Protein AF-A0AAN8DV19-F1 (afdb_monomer)

Solvent-accessible surface area (backbone atoms only — not comparable to full-atom values): 15119 Å² total; per-residue (Å²): 144,85,88,80,88,85,77,91,80,88,80,86,77,81,68,86,73,83,67,60,70,73,62,68,76,72,71,85,87,75,84,80,90,74,91,76,93,79,87,86,71,55,45,46,76,71,76,99,67,95,69,96,80,72,84,28,80,43,63,65,58,61,87,53,52,75,45,78,47,71,69,83,56,92,91,51,69,73,31,30,35,36,39,32,36,100,88,50,65,42,79,48,71,35,98,39,60,68,56,27,51,50,50,49,53,52,52,52,49,53,32,49,53,54,50,50,53,59,56,54,78,57,71,86,47,68,76,56,48,55,50,51,50,36,58,47,45,54,50,37,77,70,46,93,66,92,52,71,62,53,58,47,50,55,50,51,54,52,30,52,45,51,71,77,46,79,86,61,53,70,67,53,52,52,52,50,52,64,51,48,41,79,52,48,68,84,45,86,70,48,71,69,41,46,50,52,51,54,49,48,43,70,78,38,66,82,38,64,57,42,62,70,52,46,44,57,39,52,51,50,55,51,49,55,57,51,53,56,57,56,67,68,62,78,79,74,90,85,84,131

Organism: Champsocephalus gunnari (NCBI:txid52237)

Structure (mmCIF, N/CA/C/O backbone):
data_AF-A0AAN8DV19-F1
#
_entry.id   AF-A0AAN8DV19-F1
#
loop_
_atom_site.group_PDB
_atom_site.id
_atom_site.type_symbol
_atom_site.label_atom_id
_atom_site.label_alt_id
_atom_site.label_comp_id
_atom_site.label_asym_id
_atom_site.label_entity_id
_atom_site.label_seq_id
_atom_site.pdbx_PDB_ins_code
_atom_site.Cartn_x
_atom_site.Cartn_y
_atom_site.Cartn_z
_atom_site.occupancy
_atom_site.B_iso_or_equiv
_atom_site.auth_seq_id
_atom_site.auth_comp_id
_atom_site.auth_asym_id
_atom_site.auth_atom_id
_atom_site.pdbx_PDB_model_num
ATOM 1 N N . MET A 1 1 ? 49.030 59.294 -54.784 1.00 38.66 1 MET A N 1
ATOM 2 C CA . MET A 1 1 ? 49.850 59.233 -53.548 1.00 38.66 1 MET A CA 1
ATOM 3 C C . MET A 1 1 ? 49.067 59.798 -52.366 1.00 38.66 1 MET A C 1
ATOM 5 O O . MET A 1 1 ? 48.737 60.975 -52.422 1.00 38.66 1 MET A O 1
ATOM 9 N N . LYS A 1 2 ? 48.793 58.991 -51.328 1.00 34.06 2 LYS A N 1
ATOM 10 C CA . LYS A 1 2 ? 48.750 59.342 -49.882 1.00 34.06 2 LYS A CA 1
ATOM 11 C C . LYS A 1 2 ? 48.053 58.212 -49.114 1.00 34.06 2 LYS A C 1
ATOM 13 O O . LYS A 1 2 ? 46.849 58.020 -49.232 1.00 34.06 2 LYS A O 1
ATOM 18 N N . SER A 1 3 ? 48.832 57.454 -48.352 1.00 29.94 3 SER A N 1
ATOM 19 C CA . SER A 1 3 ? 48.350 56.399 -47.462 1.00 29.94 3 SER A CA 1
ATOM 20 C C . SER A 1 3 ? 47.788 56.984 -46.163 1.00 29.94 3 SER A C 1
ATOM 22 O O . SER A 1 3 ? 48.294 57.986 -45.656 1.00 29.94 3 SER A O 1
ATOM 24 N N . LYS A 1 4 ? 46.800 56.309 -45.563 1.00 37.38 4 LYS A N 1
ATOM 25 C CA . LYS A 1 4 ? 46.570 56.367 -44.112 1.00 37.38 4 LYS A CA 1
ATOM 26 C C . LYS A 1 4 ? 46.310 54.965 -43.564 1.00 37.38 4 LYS A C 1
ATOM 28 O O . LYS A 1 4 ? 45.238 54.398 -43.737 1.00 37.38 4 LYS A O 1
ATOM 33 N N . GLN A 1 5 ? 47.328 54.425 -42.896 1.00 36.56 5 GLN A N 1
ATOM 34 C CA . GLN A 1 5 ? 47.229 53.237 -42.049 1.00 36.56 5 GLN A CA 1
ATOM 35 C C . GLN A 1 5 ? 46.249 53.489 -40.903 1.00 36.56 5 GLN A C 1
ATOM 37 O O . GLN A 1 5 ? 46.344 54.514 -40.229 1.00 36.56 5 GLN A O 1
ATOM 42 N N . ASN A 1 6 ? 45.371 52.524 -40.630 1.00 33.31 6 ASN A N 1
ATOM 43 C CA . ASN A 1 6 ? 44.527 52.543 -39.440 1.00 33.31 6 ASN A CA 1
ATOM 44 C C . ASN A 1 6 ? 45.074 51.534 -38.416 1.00 33.31 6 ASN A C 1
ATOM 46 O O . ASN A 1 6 ? 45.273 50.361 -38.737 1.00 33.31 6 ASN A O 1
ATOM 50 N N . ARG A 1 7 ? 45.400 52.001 -37.204 1.00 36.88 7 ARG A N 1
ATOM 51 C CA . ARG A 1 7 ? 46.182 51.254 -36.199 1.00 36.88 7 ARG A CA 1
ATOM 52 C C . ARG A 1 7 ? 45.312 50.908 -34.985 1.00 36.88 7 ARG A C 1
ATOM 54 O O . ARG A 1 7 ? 44.445 51.677 -34.589 1.00 36.88 7 ARG A O 1
ATOM 61 N N . MET A 1 8 ? 45.555 49.733 -34.404 1.00 31.20 8 MET A N 1
ATOM 62 C CA . MET A 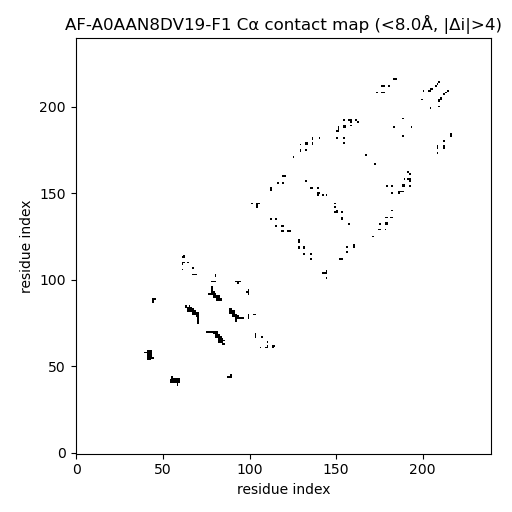1 8 ? 44.747 49.108 -33.346 1.00 31.20 8 MET A CA 1
ATOM 63 C C . MET A 1 8 ? 44.363 50.013 -32.159 1.00 31.20 8 MET A C 1
ATOM 65 O O . MET A 1 8 ? 45.220 50.676 -31.576 1.00 31.20 8 MET A O 1
ATOM 69 N N . ARG A 1 9 ? 43.137 49.828 -31.645 1.00 34.19 9 ARG A N 1
ATOM 70 C CA . ARG A 1 9 ? 42.808 49.974 -30.211 1.00 34.19 9 ARG A CA 1
ATOM 71 C C . ARG A 1 9 ? 41.828 48.878 -29.758 1.00 34.19 9 ARG A C 1
ATOM 73 O O . ARG A 1 9 ? 40.621 48.999 -29.929 1.00 34.19 9 ARG A O 1
ATOM 80 N N . LYS A 1 10 ? 42.344 47.801 -29.145 1.00 35.34 10 LYS A N 1
ATOM 81 C CA . LYS A 1 10 ? 41.523 46.772 -28.472 1.00 35.34 10 LYS A CA 1
ATOM 82 C C . LYS A 1 10 ? 41.060 47.284 -27.101 1.00 35.34 10 LYS A C 1
ATOM 84 O O . LYS A 1 10 ? 41.826 47.264 -26.140 1.00 35.34 10 LYS A O 1
ATOM 89 N N . GLY A 1 11 ? 39.804 47.713 -26.994 1.00 31.48 11 GLY A N 1
ATOM 90 C CA . GLY A 1 11 ? 39.190 48.102 -25.721 1.00 31.48 11 GLY A CA 1
ATOM 91 C C . GLY A 1 11 ? 38.715 46.897 -24.901 1.00 31.48 11 GLY A C 1
ATOM 92 O O . GLY A 1 11 ? 37.627 46.379 -25.136 1.00 31.48 11 GLY A O 1
ATOM 93 N N . ARG A 1 12 ? 39.485 46.467 -23.892 1.00 39.91 12 ARG A N 1
ATOM 94 C CA . ARG A 1 12 ? 39.006 45.503 -22.879 1.00 39.91 12 ARG A CA 1
ATOM 95 C C . ARG A 1 12 ? 37.978 46.178 -21.956 1.00 39.91 12 ARG A C 1
ATOM 97 O O . ARG A 1 12 ? 38.362 46.882 -21.027 1.00 39.91 12 ARG A O 1
ATOM 104 N N . ARG A 1 13 ? 36.684 45.889 -22.132 1.00 35.06 13 ARG A N 1
ATOM 105 C CA . ARG A 1 13 ? 35.654 46.094 -21.093 1.00 35.06 13 ARG A CA 1
ATOM 106 C C . ARG A 1 13 ? 35.120 44.743 -20.613 1.00 35.06 13 ARG A C 1
ATOM 108 O O . ARG A 1 13 ? 34.115 44.244 -21.099 1.00 35.06 13 ARG A O 1
ATOM 115 N N . ARG A 1 14 ? 35.820 44.151 -19.638 1.00 34.78 14 ARG A N 1
ATOM 116 C CA . ARG A 1 14 ? 35.321 43.009 -18.852 1.00 34.78 14 ARG A CA 1
ATOM 117 C C . ARG A 1 14 ? 34.170 43.528 -17.980 1.00 34.78 14 ARG A C 1
ATOM 119 O O . ARG A 1 14 ? 34.409 44.335 -17.082 1.00 34.78 14 ARG A O 1
ATOM 126 N N . THR A 1 15 ? 32.937 43.124 -18.267 1.00 35.47 15 THR A N 1
ATOM 127 C CA . THR A 1 15 ? 31.754 43.557 -17.511 1.00 35.47 15 THR A CA 1
ATOM 128 C C . THR A 1 15 ? 31.782 43.012 -16.080 1.00 35.47 15 THR A C 1
ATOM 130 O O . THR A 1 15 ? 32.243 41.904 -15.804 1.00 35.47 15 THR A O 1
ATOM 133 N N . LYS A 1 16 ? 31.304 43.828 -15.134 1.00 38.56 16 LYS A N 1
ATOM 134 C CA . LYS A 1 16 ? 31.509 43.655 -13.682 1.00 38.56 16 LYS A CA 1
ATOM 135 C C . LYS A 1 16 ? 30.671 42.525 -13.045 1.00 38.56 16 LYS A C 1
ATOM 137 O O . LYS A 1 16 ? 30.712 42.355 -11.833 1.00 38.56 16 LYS A O 1
ATOM 142 N N . TRP A 1 17 ? 29.940 41.755 -13.854 1.00 35.03 17 TRP A N 1
ATOM 143 C CA . TRP A 1 17 ? 29.052 40.664 -13.427 1.00 35.03 17 TRP A CA 1
ATOM 144 C C . TRP A 1 17 ? 29.778 39.334 -13.157 1.00 35.03 17 TRP A C 1
ATOM 146 O O . TRP A 1 17 ? 29.328 38.541 -12.339 1.00 35.03 17 TRP A O 1
ATOM 156 N N . SER A 1 18 ? 30.955 39.111 -13.751 1.00 38.84 18 SER A N 1
ATOM 157 C CA . SER A 1 18 ? 31.681 37.829 -13.662 1.00 38.84 18 SER A CA 1
ATOM 158 C C . SER A 1 18 ? 32.471 37.602 -12.355 1.00 38.84 18 SER A C 1
ATOM 160 O O . SER A 1 18 ? 33.267 36.672 -12.294 1.00 38.84 18 SER A O 1
ATOM 162 N N . LYS A 1 19 ? 32.326 38.452 -11.325 1.00 37.47 19 LYS A N 1
ATOM 163 C CA . LYS A 1 19 ? 33.089 38.346 -10.058 1.00 37.47 19 LYS A CA 1
ATOM 164 C C . LYS A 1 19 ? 32.242 38.245 -8.782 1.00 37.47 19 LYS A C 1
ATOM 166 O O . LYS A 1 19 ? 32.814 38.230 -7.695 1.00 37.47 19 LYS A O 1
ATOM 171 N N . ARG A 1 20 ? 30.907 38.166 -8.887 1.00 35.00 20 ARG A N 1
ATOM 172 C CA . ARG A 1 20 ? 30.033 37.951 -7.715 1.00 35.00 20 ARG A CA 1
ATOM 173 C C . ARG A 1 20 ? 29.771 36.462 -7.453 1.00 35.00 20 ARG A C 1
ATOM 175 O O . ARG A 1 20 ? 29.915 36.028 -6.317 1.00 35.00 20 ARG A O 1
ATOM 182 N N . ASN A 1 21 ? 29.536 35.667 -8.499 1.00 34.28 21 ASN A N 1
ATOM 183 C CA . ASN A 1 21 ? 29.235 34.232 -8.358 1.00 34.28 21 ASN A CA 1
ATOM 184 C C . ASN A 1 21 ? 30.437 33.371 -7.919 1.00 34.28 21 ASN A C 1
ATOM 186 O O . ASN A 1 21 ? 30.248 32.301 -7.359 1.00 34.28 21 ASN A O 1
ATOM 190 N N . GLU A 1 22 ? 31.674 33.839 -8.109 1.00 34.47 22 GLU A N 1
ATOM 191 C CA . GLU A 1 22 ? 32.886 33.072 -7.765 1.00 34.47 22 GLU A CA 1
ATOM 192 C C . GLU A 1 22 ? 33.296 33.198 -6.280 1.00 34.47 22 GLU A C 1
ATOM 194 O O . GLU A 1 22 ? 34.160 32.464 -5.807 1.00 34.47 22 GLU A O 1
ATOM 199 N N . ARG A 1 23 ? 32.661 34.104 -5.516 1.00 33.09 23 ARG A N 1
ATOM 200 C CA . ARG A 1 23 ? 32.852 34.214 -4.054 1.00 33.09 23 ARG A CA 1
ATOM 201 C C . ARG A 1 23 ? 31.786 33.490 -3.234 1.00 33.09 23 ARG A C 1
ATOM 203 O O . ARG A 1 23 ? 32.089 33.083 -2.123 1.00 33.09 23 ARG A O 1
ATOM 210 N N . GLN 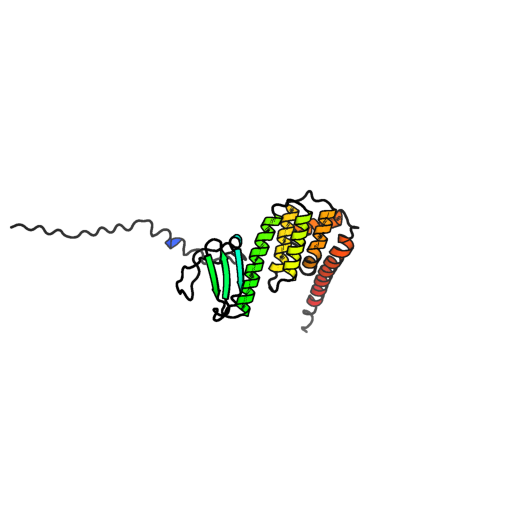A 1 24 ? 30.601 33.239 -3.794 1.00 32.84 24 GLN A N 1
ATOM 211 C CA . GLN A 1 24 ? 29.566 32.435 -3.129 1.00 32.84 24 GLN A CA 1
ATOM 212 C C . GLN A 1 24 ? 29.935 30.935 -3.054 1.00 32.84 24 GLN A C 1
ATOM 214 O O . GLN A 1 24 ? 29.417 30.211 -2.217 1.00 32.84 24 GLN A O 1
ATOM 219 N N . SER A 1 25 ? 30.859 30.463 -3.901 1.00 34.62 25 SER A N 1
ATOM 220 C CA . SER A 1 25 ? 31.212 29.040 -4.046 1.00 34.62 25 SER A CA 1
ATOM 221 C C . SER A 1 25 ? 32.309 28.532 -3.085 1.00 34.62 25 SER A C 1
ATOM 223 O O . SER A 1 25 ? 32.845 27.445 -3.311 1.00 34.62 25 SER A O 1
ATOM 225 N N . LYS A 1 26 ? 32.714 29.302 -2.060 1.00 34.91 26 LYS A N 1
ATOM 226 C CA . LYS A 1 26 ? 33.839 28.930 -1.169 1.00 34.91 26 LYS A CA 1
ATOM 227 C C . LYS A 1 26 ? 33.593 29.030 0.344 1.00 34.91 26 LYS A C 1
ATOM 229 O O . LYS A 1 26 ? 34.524 28.746 1.092 1.00 34.91 26 LYS A O 1
ATOM 234 N N . GLU A 1 27 ? 32.380 29.342 0.802 1.00 33.59 27 GLU A N 1
ATOM 235 C CA . GLU A 1 27 ? 32.063 29.382 2.247 1.00 33.59 27 GLU A CA 1
ATOM 236 C C . GLU A 1 27 ? 31.187 28.218 2.756 1.00 33.59 27 GLU A C 1
ATOM 238 O O . GLU A 1 27 ? 31.151 27.985 3.959 1.00 33.59 27 GLU A O 1
ATOM 243 N N . ASP A 1 28 ? 30.601 27.389 1.882 1.00 30.69 28 ASP A N 1
ATOM 244 C CA . ASP A 1 28 ? 29.719 26.267 2.279 1.00 30.69 28 ASP A CA 1
ATOM 245 C C . ASP A 1 28 ? 30.429 24.905 2.488 1.00 30.69 28 ASP A C 1
ATOM 247 O O . ASP A 1 28 ? 29.807 23.846 2.511 1.00 30.69 28 ASP A O 1
ATOM 251 N N . VAL A 1 29 ? 31.754 24.898 2.690 1.00 36.56 29 VAL A N 1
ATOM 252 C CA . VAL A 1 29 ? 32.543 23.662 2.937 1.00 36.56 29 VAL A CA 1
ATOM 253 C C . VAL A 1 29 ? 32.735 23.384 4.441 1.00 36.56 29 VAL A C 1
ATOM 255 O O . VAL A 1 29 ? 33.548 22.547 4.836 1.00 36.56 29 VAL A O 1
ATOM 258 N N . ARG A 1 30 ? 32.004 24.070 5.335 1.00 36.56 30 ARG A N 1
ATOM 259 C CA . ARG A 1 30 ? 32.141 23.843 6.785 1.00 36.56 30 ARG A CA 1
ATOM 260 C C . ARG A 1 30 ? 30.842 23.977 7.585 1.00 36.56 30 ARG A C 1
ATOM 262 O O . ARG A 1 30 ? 30.695 24.872 8.407 1.00 36.56 30 ARG A O 1
ATOM 269 N N . GLY A 1 31 ? 29.987 22.961 7.456 1.00 35.59 31 GLY A N 1
ATOM 270 C CA . GLY A 1 31 ? 29.145 22.517 8.570 1.00 35.59 31 GLY A CA 1
ATOM 271 C C . GLY A 1 31 ? 27.660 22.340 8.272 1.00 35.59 31 GLY A C 1
ATOM 272 O O . GLY A 1 31 ? 26.890 23.284 8.402 1.00 35.59 31 GLY A O 1
ATOM 273 N N . LYS A 1 32 ? 27.255 21.085 8.036 1.00 32.28 32 LYS A N 1
ATOM 274 C CA . LYS A 1 32 ? 26.019 20.477 8.570 1.00 32.28 32 LYS A CA 1
ATOM 275 C C . LYS A 1 32 ? 26.011 18.970 8.297 1.00 32.28 32 LYS A C 1
ATOM 277 O O . LYS A 1 32 ? 25.910 18.540 7.155 1.00 32.28 32 LYS A O 1
ATOM 282 N N . LYS A 1 33 ? 26.090 18.161 9.359 1.00 37.44 33 LYS A N 1
ATOM 283 C CA . LYS A 1 33 ? 25.554 16.791 9.332 1.00 37.44 33 LYS A CA 1
ATOM 284 C C . LYS A 1 33 ? 24.038 16.915 9.488 1.00 37.44 33 LYS A C 1
ATOM 286 O O . LYS A 1 33 ? 23.593 17.542 10.445 1.00 37.44 33 LYS A O 1
ATOM 291 N N . GLY A 1 34 ? 23.266 16.327 8.582 1.00 28.17 34 GLY A N 1
ATOM 292 C CA . GLY A 1 34 ? 21.806 16.322 8.651 1.00 28.17 34 GLY A CA 1
ATOM 293 C C . GLY A 1 34 ? 21.231 15.272 7.710 1.00 28.17 34 GLY A C 1
ATOM 294 O O . GLY A 1 34 ? 21.610 15.220 6.544 1.00 28.17 34 GLY A O 1
ATOM 295 N N . TYR A 1 35 ? 20.351 14.420 8.233 1.00 35.41 35 TYR A N 1
ATOM 296 C CA . TYR A 1 35 ? 19.596 13.454 7.437 1.00 35.41 35 TYR A CA 1
ATOM 297 C C . TYR A 1 35 ? 18.589 14.190 6.541 1.00 35.41 35 TYR A C 1
ATOM 299 O O . TYR A 1 35 ? 17.935 15.129 6.989 1.00 35.41 35 TYR A O 1
ATOM 307 N N . GLY A 1 36 ? 18.444 13.747 5.291 1.00 27.36 36 GLY A N 1
ATOM 308 C CA . GLY A 1 36 ? 17.499 14.331 4.339 1.00 27.36 36 GLY A CA 1
ATOM 309 C C . GLY A 1 36 ? 17.610 13.680 2.965 1.00 27.36 36 GLY A C 1
ATOM 310 O O . GLY A 1 36 ? 18.419 14.099 2.142 1.00 27.36 36 GLY A O 1
ATOM 311 N N . GLY A 1 37 ? 16.818 12.633 2.723 1.00 35.25 37 GLY A N 1
ATOM 312 C CA . GLY A 1 37 ? 16.768 11.962 1.425 1.00 35.25 37 GLY A CA 1
ATOM 313 C C . GLY A 1 37 ? 16.101 12.846 0.370 1.00 35.25 37 GLY A C 1
ATOM 314 O O . GLY A 1 37 ? 14.883 13.018 0.392 1.00 35.25 37 GLY A O 1
ATOM 315 N N . SER A 1 38 ? 16.891 13.383 -0.560 1.00 29.56 38 SER A N 1
ATOM 316 C CA . SER A 1 38 ? 16.380 14.157 -1.694 1.00 29.56 38 SER A CA 1
ATOM 317 C C . SER A 1 38 ? 16.037 13.271 -2.886 1.00 29.56 38 SER A C 1
ATOM 319 O O . SER A 1 38 ? 16.765 12.354 -3.260 1.00 29.56 38 SER A O 1
ATOM 321 N N . GLN A 1 39 ? 14.897 13.585 -3.489 1.00 37.47 39 GLN A N 1
ATOM 322 C CA . GLN A 1 39 ? 14.308 12.905 -4.635 1.00 37.47 39 GLN A CA 1
ATOM 323 C C . GLN A 1 39 ? 14.957 13.415 -5.931 1.00 37.47 39 GLN A C 1
ATOM 325 O O . GLN A 1 39 ? 15.000 14.626 -6.114 1.00 37.47 39 GLN A O 1
ATOM 330 N N . SER A 1 40 ? 15.390 12.529 -6.836 1.00 28.03 40 SER A N 1
ATOM 331 C CA . SER A 1 40 ? 15.250 12.663 -8.305 1.00 28.03 40 SER A CA 1
ATOM 332 C C . SER A 1 40 ? 15.979 11.523 -9.033 1.00 28.03 40 SER A C 1
ATOM 334 O O . SER A 1 40 ? 17.081 11.151 -8.642 1.00 28.03 40 SER A O 1
ATOM 336 N N . LEU A 1 41 ? 15.395 11.009 -10.121 1.00 30.05 41 LEU A N 1
ATOM 337 C CA . LEU A 1 41 ? 16.079 10.210 -11.146 1.00 30.05 41 LEU A CA 1
ATOM 338 C C . LEU A 1 41 ? 15.601 10.710 -12.526 1.00 30.05 41 LEU A C 1
ATOM 340 O O . LEU A 1 41 ? 14.397 10.838 -12.758 1.00 30.05 41 LEU A O 1
ATOM 344 N N . HIS A 1 42 ? 16.546 11.064 -13.401 1.00 28.34 42 HIS A N 1
ATOM 345 C CA . HIS A 1 42 ? 16.326 11.748 -14.689 1.00 28.34 42 HIS A CA 1
ATOM 346 C C . HIS A 1 42 ? 16.336 10.759 -15.882 1.00 28.34 42 HIS A C 1
ATOM 348 O O . HIS A 1 42 ? 17.064 9.769 -15.808 1.00 28.34 42 HIS A O 1
ATOM 354 N N . ALA A 1 43 ? 15.495 11.008 -16.916 1.00 38.81 43 ALA A N 1
ATOM 355 C CA . ALA A 1 43 ? 14.517 10.072 -17.544 1.00 38.81 43 ALA A CA 1
ATOM 356 C C . ALA A 1 43 ? 14.197 10.166 -19.088 1.00 38.81 43 ALA A C 1
ATOM 358 O O . ALA A 1 43 ? 13.446 9.325 -19.563 1.00 38.81 43 ALA A O 1
ATOM 359 N N . LEU A 1 44 ? 14.633 11.148 -19.905 1.00 35.44 44 LEU A N 1
ATOM 360 C CA . LEU A 1 44 ? 14.083 11.358 -21.282 1.00 35.44 44 LEU A CA 1
ATOM 361 C C . LEU A 1 44 ? 14.453 10.325 -22.390 1.00 35.44 44 LEU A C 1
ATOM 363 O O . LEU A 1 44 ? 15.601 9.922 -22.542 1.00 35.44 44 LEU A O 1
ATOM 367 N N . VAL A 1 45 ? 13.448 9.974 -23.202 1.00 31.23 45 VAL A N 1
ATOM 368 C CA . VAL A 1 45 ? 13.399 9.000 -24.320 1.00 31.23 45 VAL A CA 1
ATOM 369 C C . VAL A 1 45 ? 14.251 9.391 -25.545 1.00 31.23 45 VAL A C 1
ATOM 371 O O . VAL A 1 45 ? 14.493 10.573 -25.771 1.00 31.23 45 VAL A O 1
ATOM 374 N N . GLN A 1 46 ? 14.638 8.415 -26.379 1.00 34.56 46 GLN A N 1
ATOM 375 C CA . GLN A 1 46 ? 15.409 8.625 -27.612 1.00 34.56 46 GLN A CA 1
ATOM 376 C C . GLN A 1 46 ? 14.693 8.057 -28.854 1.00 34.56 46 GLN A C 1
ATOM 378 O O . GLN A 1 46 ? 14.278 6.897 -28.848 1.00 34.56 46 GLN A O 1
ATOM 383 N N . ASP A 1 47 ? 14.622 8.844 -29.934 1.00 30.75 47 ASP A N 1
ATOM 384 C CA . ASP A 1 47 ? 14.542 8.300 -31.299 1.00 30.75 47 ASP A CA 1
ATOM 385 C C . ASP A 1 47 ? 15.782 7.433 -31.578 1.00 30.75 47 ASP A C 1
ATOM 387 O O . ASP A 1 47 ? 16.833 7.643 -30.972 1.00 30.75 47 ASP A O 1
ATOM 391 N N . VAL A 1 48 ? 15.664 6.462 -32.490 1.00 42.22 48 VAL A N 1
ATOM 392 C CA . VAL A 1 48 ? 16.628 5.361 -32.713 1.00 42.22 48 VAL A CA 1
ATOM 393 C C . VAL A 1 48 ? 18.083 5.837 -32.889 1.00 42.22 48 VAL A C 1
ATOM 395 O O . VAL A 1 48 ? 18.560 6.066 -34.000 1.00 42.22 48 VAL A O 1
ATOM 398 N N . VAL A 1 49 ? 18.819 5.924 -31.777 1.00 29.83 49 VAL A N 1
ATOM 399 C CA . VAL A 1 49 ? 20.243 6.271 -31.710 1.00 29.83 49 VAL A CA 1
ATOM 400 C C . VAL A 1 49 ? 20.898 5.458 -30.598 1.00 29.83 49 VAL A C 1
ATOM 402 O O . VAL A 1 49 ? 20.448 5.449 -29.457 1.00 29.83 49 VAL A O 1
ATOM 405 N N . SER A 1 50 ? 22.009 4.793 -30.910 1.00 39.25 50 SER A N 1
ATOM 406 C CA . SER A 1 50 ? 22.815 4.092 -29.911 1.00 39.25 50 SER A CA 1
ATOM 407 C C . SER A 1 50 ? 23.608 5.079 -29.040 1.00 39.25 50 SER A C 1
ATOM 409 O O . SER A 1 50 ? 24.702 5.495 -29.414 1.00 39.25 50 SER A O 1
ATOM 411 N N . MET A 1 51 ? 23.104 5.402 -27.847 1.00 37.09 51 MET A N 1
ATOM 412 C CA . MET A 1 51 ? 23.906 5.939 -26.736 1.00 37.09 51 MET A CA 1
ATOM 413 C C . MET A 1 51 ? 24.011 4.866 -25.634 1.00 37.09 51 MET A C 1
ATOM 415 O O . MET A 1 51 ? 23.095 4.742 -24.826 1.00 37.09 51 MET A O 1
ATOM 419 N N . PRO A 1 52 ? 25.097 4.063 -25.577 1.00 50.62 52 PRO A N 1
ATOM 420 C CA . PRO A 1 52 ? 25.156 2.874 -24.711 1.00 50.62 52 PRO A CA 1
ATOM 421 C C . PRO A 1 52 ? 25.162 3.151 -23.200 1.00 50.62 52 PRO A C 1
ATOM 423 O O . PRO A 1 52 ? 24.913 2.245 -22.411 1.00 50.62 52 PRO A O 1
ATOM 426 N N . THR A 1 53 ? 25.485 4.378 -22.788 1.00 55.34 53 THR A N 1
ATOM 427 C CA . THR A 1 53 ? 25.567 4.798 -21.382 1.00 55.34 53 THR A CA 1
ATOM 428 C C . THR A 1 53 ? 25.261 6.292 -21.276 1.00 55.34 53 THR A C 1
ATOM 430 O O . THR A 1 53 ? 26.127 7.118 -21.568 1.00 55.34 53 THR A O 1
ATOM 433 N N . GLY A 1 54 ? 24.050 6.657 -20.856 1.00 54.97 54 GLY A N 1
ATOM 434 C CA . GLY A 1 54 ? 23.649 8.056 -20.697 1.00 54.97 54 GLY A CA 1
ATOM 435 C C . GLY A 1 54 ? 22.662 8.248 -19.552 1.00 54.97 54 GLY A C 1
ATOM 436 O O . GLY A 1 54 ? 21.723 7.470 -19.398 1.00 54.97 54 GLY A O 1
ATOM 437 N N . TYR A 1 55 ? 22.864 9.301 -18.758 1.00 55.38 55 TYR A N 1
ATOM 438 C CA . TYR A 1 55 ? 21.792 9.844 -17.927 1.00 55.38 55 TYR A CA 1
ATOM 439 C C . TYR A 1 55 ? 20.780 10.499 -18.861 1.00 55.38 55 TYR A C 1
ATOM 441 O O . TYR A 1 55 ? 21.152 11.317 -19.699 1.00 55.38 55 TYR A O 1
ATOM 449 N N . MET A 1 56 ? 19.517 10.126 -18.733 1.00 62.19 56 MET A N 1
ATOM 450 C CA . MET A 1 56 ? 18.470 10.593 -19.631 1.00 62.19 56 MET A CA 1
ATOM 451 C C . MET A 1 56 ? 18.022 12.011 -19.202 1.00 62.19 56 MET A C 1
ATOM 453 O O . MET A 1 56 ? 17.997 12.306 -18.013 1.00 62.19 56 MET A O 1
ATOM 457 N N . GLU A 1 57 ? 17.686 12.927 -20.116 1.00 62.81 57 GLU A N 1
ATOM 458 C CA . GLU A 1 57 ? 17.789 14.376 -19.808 1.00 62.81 57 GLU A CA 1
ATOM 459 C C . GLU A 1 57 ? 16.720 14.953 -18.850 1.00 62.81 57 GLU A C 1
ATOM 461 O O . GLU A 1 57 ? 17.048 15.723 -17.945 1.00 62.81 57 GLU A O 1
ATOM 466 N N . THR A 1 58 ? 15.445 14.568 -18.972 1.00 67.12 58 THR A N 1
ATOM 467 C CA . THR A 1 58 ? 14.333 15.058 -18.119 1.00 67.12 58 THR A CA 1
ATOM 468 C C . THR A 1 58 ? 13.727 13.928 -17.300 1.00 67.12 58 THR A C 1
ATOM 470 O O . THR A 1 58 ? 13.568 12.836 -17.825 1.00 67.12 58 THR A O 1
ATOM 473 N N . SER A 1 59 ? 13.330 14.134 -16.044 1.00 73.06 59 SER A N 1
ATOM 474 C CA . SER A 1 59 ? 12.655 13.079 -15.270 1.00 73.06 59 SER A CA 1
ATOM 475 C C . SER A 1 59 ? 11.325 12.638 -15.903 1.00 73.06 59 SER A C 1
ATOM 477 O O . SER A 1 59 ? 10.571 13.447 -16.441 1.00 73.06 59 SER A O 1
ATOM 479 N N . LEU A 1 60 ? 11.034 11.334 -15.835 1.00 78.31 60 LEU A N 1
ATOM 480 C CA . LEU A 1 60 ? 9.747 10.773 -16.249 1.00 78.31 60 LEU A CA 1
ATOM 481 C C . LEU A 1 60 ? 8.810 10.685 -15.048 1.00 78.31 60 LEU A C 1
ATOM 483 O O . LEU A 1 60 ? 9.201 10.262 -13.957 1.00 78.31 60 LEU A O 1
ATOM 487 N N . SER A 1 61 ? 7.547 11.053 -15.247 1.00 84.38 61 SER A N 1
ATOM 488 C CA . SER A 1 61 ? 6.541 10.902 -14.204 1.00 84.38 61 SER A CA 1
ATOM 489 C C . SER A 1 61 ? 6.091 9.446 -14.111 1.00 84.38 61 SER A C 1
ATOM 491 O O . SER A 1 61 ? 5.662 8.856 -15.097 1.00 84.38 61 SER A O 1
ATOM 493 N N . TYR A 1 62 ? 6.053 8.886 -12.900 1.00 85.62 62 TYR A N 1
ATOM 494 C CA . TYR A 1 62 ? 5.399 7.591 -12.655 1.00 85.62 62 TYR A CA 1
ATOM 495 C C . TYR A 1 62 ? 3.922 7.578 -13.079 1.00 85.62 62 TYR A C 1
ATOM 497 O O . TYR A 1 62 ? 3.360 6.515 -13.324 1.00 85.62 62 TYR A O 1
ATOM 505 N N . SER A 1 63 ? 3.305 8.760 -13.176 1.00 85.38 63 SER A N 1
ATOM 506 C CA . SER A 1 63 ? 1.922 8.934 -13.619 1.00 85.38 63 SER A CA 1
ATOM 507 C C . SER A 1 63 ? 1.723 8.863 -15.134 1.00 85.38 63 SER A C 1
ATOM 509 O O . SER A 1 63 ? 0.598 8.632 -15.561 1.00 85.38 63 SER A O 1
ATOM 511 N N . SER A 1 64 ? 2.786 9.036 -15.932 1.00 88.19 64 SER A N 1
ATOM 512 C CA . SER A 1 64 ? 2.735 8.932 -17.396 1.00 88.19 64 SER A CA 1
ATOM 513 C C . SER A 1 64 ? 3.148 7.555 -17.923 1.00 88.19 64 SER A C 1
ATOM 515 O O . SER A 1 64 ? 3.053 7.331 -19.122 1.00 88.19 64 SER A O 1
ATOM 517 N N . ILE A 1 65 ? 3.606 6.638 -17.060 1.00 91.31 65 ILE A N 1
ATOM 518 C CA . ILE A 1 65 ? 3.899 5.249 -17.445 1.00 91.31 65 ILE A CA 1
ATOM 519 C C . ILE A 1 65 ? 2.566 4.536 -17.700 1.00 91.31 65 ILE A C 1
ATOM 521 O O . ILE A 1 65 ? 1.871 4.170 -16.748 1.00 91.31 65 ILE A O 1
ATOM 525 N N . GLU A 1 66 ? 2.226 4.280 -18.957 1.00 91.50 66 GLU A N 1
ATOM 526 C CA . GLU A 1 66 ? 1.013 3.554 -19.355 1.00 91.50 66 GLU A CA 1
ATOM 527 C C . GLU A 1 66 ? 1.151 2.063 -19.061 1.00 91.50 66 GLU A C 1
ATOM 529 O O . GLU A 1 66 ? 0.311 1.496 -18.358 1.00 91.50 66 GLU A O 1
ATOM 534 N N . ASP A 1 67 ? 2.280 1.466 -19.448 1.00 91.94 67 ASP A N 1
ATOM 535 C CA . ASP A 1 67 ? 2.578 0.051 -19.224 1.00 91.94 67 ASP A CA 1
ATOM 536 C C . ASP A 1 67 ? 4.052 -0.199 -18.864 1.00 91.94 67 ASP A C 1
ATOM 538 O O . ASP A 1 67 ? 4.920 0.650 -19.090 1.00 91.94 67 ASP A O 1
ATOM 542 N N . LEU A 1 68 ? 4.317 -1.351 -18.247 1.00 93.81 68 LEU A N 1
ATOM 543 C CA . LEU A 1 68 ? 5.640 -1.807 -17.841 1.00 93.81 68 LEU A CA 1
ATOM 544 C C . LEU A 1 68 ? 5.770 -3.312 -18.100 1.00 93.81 68 LEU A C 1
ATOM 546 O O . LEU A 1 68 ? 5.086 -4.108 -17.455 1.00 93.81 68 LEU A O 1
ATOM 550 N N . GLN A 1 69 ? 6.695 -3.702 -18.976 1.00 93.62 69 GLN A N 1
ATOM 551 C CA . GLN A 1 69 ? 6.871 -5.090 -19.412 1.00 93.62 69 GLN A CA 1
ATOM 552 C C . GLN A 1 69 ? 8.319 -5.573 -19.266 1.00 93.62 69 GLN A C 1
ATOM 554 O O . GLN A 1 69 ? 9.269 -4.786 -19.271 1.00 93.62 69 GLN A O 1
ATOM 559 N N . LEU A 1 70 ? 8.492 -6.892 -19.158 1.00 92.56 70 LEU A N 1
ATOM 560 C CA . LEU A 1 70 ? 9.795 -7.547 -19.267 1.00 92.56 70 LEU A CA 1
ATOM 561 C C . LEU A 1 70 ? 10.024 -7.978 -20.718 1.00 92.56 70 LEU A C 1
ATOM 563 O O . LEU A 1 70 ? 9.204 -8.701 -21.286 1.00 92.56 70 LEU A O 1
ATOM 567 N N . LEU A 1 71 ? 11.151 -7.565 -21.305 1.00 88.06 71 LEU A N 1
ATOM 568 C CA . LEU A 1 71 ? 11.468 -7.893 -22.697 1.00 88.06 71 LEU A CA 1
ATOM 569 C C . LEU A 1 71 ? 11.621 -9.412 -22.872 1.00 88.06 71 LEU A C 1
ATOM 571 O O . LEU A 1 71 ? 12.392 -10.044 -22.144 1.00 88.06 71 LEU A O 1
ATOM 575 N N . SER A 1 72 ? 10.854 -9.991 -23.799 1.00 77.94 72 SER A N 1
ATOM 576 C CA . SER A 1 72 ? 10.644 -11.444 -23.895 1.00 77.94 72 SER A CA 1
ATOM 577 C C . SER A 1 72 ? 10.332 -11.922 -25.326 1.00 77.94 72 SER A C 1
ATOM 579 O O . SER A 1 72 ? 9.399 -12.685 -25.552 1.00 77.94 72 SER A O 1
ATOM 581 N N . TRP A 1 73 ? 11.136 -11.487 -26.303 1.00 78.50 73 TRP A N 1
ATOM 582 C CA . TRP A 1 73 ? 11.086 -11.966 -27.695 1.00 78.50 73 TRP A CA 1
ATOM 583 C C . TRP A 1 73 ? 12.450 -12.488 -28.181 1.00 78.50 73 TRP A C 1
ATOM 585 O O . TRP A 1 73 ? 13.484 -12.242 -27.554 1.00 78.50 73 TRP A O 1
ATOM 595 N N . ASP A 1 74 ? 12.471 -13.200 -29.309 1.00 73.25 74 ASP A N 1
ATOM 596 C CA . ASP A 1 74 ? 13.693 -13.807 -29.850 1.00 73.25 74 ASP A CA 1
ATOM 597 C C . ASP A 1 74 ? 14.743 -12.760 -30.245 1.00 73.25 74 ASP A C 1
ATOM 599 O O . ASP A 1 74 ? 14.470 -11.813 -30.981 1.00 73.25 74 ASP A O 1
ATOM 603 N N . ASN A 1 75 ? 15.975 -12.944 -29.765 1.00 78.25 75 ASN A N 1
ATOM 604 C CA . ASN A 1 75 ? 17.081 -11.980 -29.874 1.00 78.25 75 ASN A CA 1
ATOM 605 C C . ASN A 1 75 ? 16.852 -10.634 -29.149 1.00 78.25 75 ASN A C 1
ATOM 607 O O . ASN A 1 75 ? 17.585 -9.674 -29.395 1.00 78.25 75 ASN A O 1
ATOM 611 N N . ALA A 1 76 ? 15.888 -10.548 -28.223 1.00 78.94 76 ALA A N 1
ATOM 612 C CA . ALA A 1 76 ? 15.729 -9.378 -27.362 1.00 78.94 76 ALA A CA 1
ATOM 613 C C . ALA A 1 76 ? 17.017 -9.070 -26.562 1.00 78.94 76 ALA A C 1
ATOM 615 O O . ALA A 1 76 ? 17.652 -9.990 -26.027 1.00 78.94 76 ALA A O 1
ATOM 616 N N . PRO A 1 77 ? 17.389 -7.784 -26.401 1.00 80.25 77 PRO A N 1
ATOM 617 C CA . PRO A 1 77 ? 18.434 -7.371 -25.473 1.00 80.25 77 PRO A CA 1
ATOM 618 C C . PRO A 1 77 ? 18.221 -7.951 -24.067 1.00 80.25 77 PRO A C 1
ATOM 620 O O . PRO A 1 77 ? 17.162 -7.794 -23.451 1.00 80.25 77 PRO A O 1
ATOM 623 N N . LYS A 1 78 ? 19.247 -8.639 -23.551 1.00 87.88 78 LYS A N 1
ATOM 624 C CA . LYS A 1 78 ? 19.187 -9.288 -22.236 1.00 87.88 78 LYS A CA 1
ATOM 625 C C . LYS A 1 78 ? 18.994 -8.253 -21.133 1.00 87.88 78 LYS A C 1
ATOM 627 O O . LYS A 1 78 ? 19.597 -7.186 -21.164 1.00 87.88 78 LYS A O 1
ATOM 632 N N . TYR A 1 79 ? 18.214 -8.637 -20.127 1.00 91.00 79 TYR A N 1
ATOM 633 C CA . TYR A 1 79 ? 17.998 -7.871 -18.900 1.00 91.00 79 TYR A CA 1
ATOM 634 C C . TYR A 1 79 ? 17.360 -6.485 -19.112 1.00 91.00 79 TYR A C 1
ATOM 636 O O . TYR A 1 79 ? 17.623 -5.557 -18.348 1.00 91.00 79 TYR A O 1
ATOM 644 N N . CYS A 1 80 ? 16.470 -6.362 -20.101 1.00 91.44 80 CYS A N 1
ATOM 645 C CA . CYS A 1 80 ? 15.710 -5.138 -20.338 1.00 91.44 80 CYS A CA 1
ATOM 646 C C . CYS A 1 80 ? 14.329 -5.113 -19.663 1.00 91.44 80 CYS A C 1
ATOM 648 O O . CYS A 1 80 ? 13.614 -6.122 -19.610 1.00 91.44 80 CYS A O 1
ATOM 650 N N . VAL A 1 81 ? 13.953 -3.920 -19.200 1.00 92.19 81 VAL A N 1
ATOM 651 C CA . VAL A 1 81 ? 12.592 -3.519 -18.818 1.00 92.19 81 VAL A CA 1
ATOM 652 C C . VAL A 1 81 ? 12.092 -2.497 -19.837 1.00 92.19 81 VAL A C 1
ATOM 654 O O . VAL A 1 81 ? 12.817 -1.559 -20.172 1.00 92.19 81 VAL A O 1
ATOM 657 N N . GLN A 1 82 ? 10.863 -2.665 -20.314 1.00 92.19 82 GLN A N 1
ATOM 658 C CA . GLN A 1 82 ? 10.199 -1.755 -21.241 1.00 92.19 82 GLN A CA 1
ATOM 659 C C . GLN A 1 82 ? 9.178 -0.890 -20.499 1.00 92.19 82 GLN A C 1
ATOM 661 O O . GLN A 1 82 ? 8.337 -1.421 -19.776 1.00 92.19 82 GLN A O 1
ATOM 666 N N . LEU A 1 83 ? 9.241 0.428 -20.692 1.00 92.62 83 LEU A N 1
ATOM 667 C CA . LEU A 1 83 ? 8.278 1.400 -20.176 1.00 92.62 83 LEU A CA 1
ATOM 668 C C . LEU A 1 83 ? 7.562 2.056 -21.359 1.00 92.62 83 LEU A C 1
ATOM 670 O O . LEU A 1 83 ? 8.222 2.667 -22.202 1.00 92.62 83 LEU A O 1
ATOM 674 N N . SER A 1 84 ? 6.234 1.976 -21.401 1.00 92.12 84 SER A N 1
ATOM 675 C CA . SER A 1 84 ? 5.414 2.641 -22.423 1.00 92.12 84 SER A CA 1
ATOM 676 C C . SER A 1 84 ? 4.809 3.941 -21.891 1.00 92.12 84 SER A C 1
ATOM 678 O O . SER A 1 84 ? 4.403 4.016 -20.728 1.00 92.12 84 SER A O 1
ATOM 680 N N . PHE A 1 85 ? 4.750 4.954 -22.752 1.00 90.19 85 PHE A N 1
ATOM 681 C CA . PHE A 1 85 ? 4.258 6.305 -22.486 1.00 90.19 85 PHE A CA 1
ATOM 682 C C . PHE A 1 85 ? 3.411 6.795 -23.674 1.00 90.19 85 PHE A C 1
ATOM 684 O O . PHE A 1 85 ? 3.675 6.366 -24.800 1.00 90.19 85 PHE A O 1
ATOM 691 N N . PRO A 1 86 ? 2.539 7.810 -23.492 1.00 86.81 86 PRO A N 1
ATOM 692 C CA . PRO A 1 86 ? 1.698 8.343 -24.573 1.00 86.81 86 PRO A CA 1
ATOM 693 C C . PRO A 1 86 ? 2.466 8.889 -25.793 1.00 86.81 86 PRO A C 1
ATOM 695 O O . PRO A 1 86 ? 1.871 9.148 -26.833 1.00 86.81 86 PRO A O 1
ATOM 698 N N . GLY A 1 87 ? 3.776 9.127 -25.651 1.00 82.31 87 GLY A N 1
ATOM 699 C CA . GLY A 1 87 ? 4.667 9.632 -26.698 1.00 82.31 87 GLY A CA 1
ATOM 700 C C . GLY A 1 87 ? 5.802 8.682 -27.095 1.00 82.31 87 GLY A C 1
ATOM 701 O O . GLY A 1 87 ? 6.730 9.133 -27.757 1.00 82.31 87 GLY A O 1
ATOM 702 N N . GLY A 1 88 ? 5.786 7.410 -26.674 1.00 87.12 88 GLY A N 1
ATOM 703 C CA . GLY A 1 88 ? 6.804 6.431 -27.076 1.00 87.12 88 GLY A CA 1
ATOM 704 C C . GLY A 1 88 ? 7.175 5.407 -26.002 1.00 87.12 88 GLY A C 1
ATOM 705 O O . GLY A 1 88 ? 6.458 5.187 -25.027 1.00 87.12 88 GLY A O 1
ATOM 706 N N . THR A 1 89 ? 8.325 4.760 -26.179 1.00 88.94 89 THR A N 1
ATOM 707 C CA . THR A 1 89 ? 8.778 3.650 -25.331 1.00 88.94 89 THR A CA 1
ATOM 708 C C . THR A 1 89 ? 10.239 3.825 -24.924 1.00 88.94 89 THR A C 1
ATOM 710 O O . THR A 1 89 ? 11.077 4.190 -25.742 1.00 88.94 89 THR A O 1
ATOM 713 N N . VAL A 1 90 ? 10.551 3.523 -23.662 1.00 87.94 90 VAL A N 1
ATOM 714 C CA . VAL A 1 90 ? 11.920 3.470 -23.124 1.00 87.94 90 VAL A CA 1
ATOM 715 C C . VAL A 1 90 ? 12.295 2.021 -22.836 1.00 87.94 90 VAL A C 1
ATOM 717 O O . VAL A 1 90 ? 11.519 1.292 -22.216 1.00 87.94 90 VAL A O 1
ATOM 720 N N . LEU A 1 91 ? 13.512 1.626 -23.213 1.00 88.75 91 LEU A N 1
ATOM 721 C CA . LEU A 1 91 ? 14.142 0.386 -22.762 1.00 88.75 91 LEU A CA 1
ATOM 722 C C . LEU A 1 91 ? 15.231 0.706 -21.733 1.00 88.75 91 LEU A C 1
ATOM 724 O O . LEU A 1 91 ? 16.172 1.439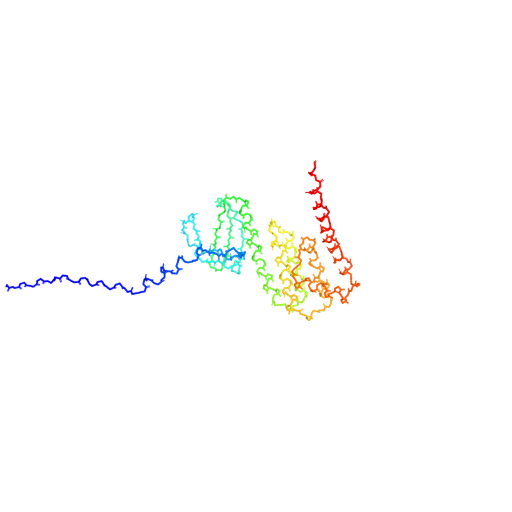 -22.028 1.00 88.75 91 LEU A O 1
ATOM 728 N N . LEU A 1 92 ? 15.114 0.134 -20.535 1.00 88.75 92 LEU A N 1
ATOM 729 C CA . LEU A 1 92 ? 16.139 0.198 -19.494 1.00 88.75 92 LEU A CA 1
ATOM 730 C C . LEU A 1 92 ? 16.850 -1.151 -19.411 1.00 88.75 92 LEU A C 1
ATOM 732 O O . LEU A 1 92 ? 16.226 -2.147 -19.045 1.00 88.75 92 LEU A O 1
ATOM 736 N N . GLN A 1 93 ? 18.146 -1.185 -19.723 1.00 89.94 93 GLN A N 1
ATOM 737 C CA . GLN A 1 93 ? 18.969 -2.387 -19.599 1.00 89.94 93 GLN A CA 1
ATOM 738 C C . GLN A 1 93 ? 19.695 -2.414 -18.250 1.00 89.94 93 GLN A C 1
ATOM 740 O O . GLN A 1 93 ? 20.442 -1.494 -17.918 1.00 89.94 93 GLN A O 1
ATOM 745 N N . ALA A 1 94 ? 19.494 -3.480 -17.478 1.00 89.75 94 ALA A N 1
ATOM 746 C CA . ALA A 1 94 ? 20.232 -3.728 -16.243 1.00 89.75 94 ALA A CA 1
ATOM 747 C C . ALA A 1 94 ? 21.465 -4.616 -16.492 1.00 89.75 94 ALA A C 1
ATOM 749 O O . ALA A 1 94 ? 21.542 -5.351 -17.475 1.00 89.75 94 ALA A O 1
ATOM 750 N N . ALA A 1 95 ? 22.421 -4.611 -15.559 1.00 89.75 95 ALA A N 1
ATOM 751 C CA . ALA A 1 95 ? 23.635 -5.428 -15.674 1.00 89.75 95 ALA A CA 1
ATOM 752 C C . ALA A 1 95 ? 23.388 -6.948 -15.528 1.00 89.75 95 ALA A C 1
ATOM 754 O O . ALA A 1 95 ? 24.223 -7.751 -15.941 1.00 89.75 95 ALA A O 1
ATOM 755 N N . ASN A 1 96 ? 22.271 -7.358 -14.916 1.00 90.81 96 ASN A N 1
ATOM 756 C CA . ASN A 1 96 ? 21.888 -8.757 -14.713 1.00 90.81 96 ASN A CA 1
ATOM 757 C C . ASN A 1 96 ? 20.370 -8.895 -14.473 1.00 90.81 96 ASN A C 1
ATOM 759 O O . ASN A 1 96 ? 19.670 -7.899 -14.272 1.00 90.81 96 ASN A O 1
ATOM 763 N N . SER A 1 97 ? 19.868 -10.134 -14.476 1.00 92.12 97 SER A N 1
ATOM 764 C CA . SER A 1 97 ? 18.451 -10.458 -14.251 1.00 92.12 97 SER A CA 1
ATOM 765 C C . SER A 1 97 ? 17.933 -9.985 -12.894 1.00 92.12 97 SER A C 1
ATOM 767 O O . SER A 1 97 ? 16.867 -9.387 -12.839 1.00 92.12 97 SER A O 1
ATOM 769 N N . TYR A 1 98 ? 18.702 -10.166 -11.817 1.00 92.38 98 TYR A N 1
ATOM 770 C CA . TYR A 1 98 ? 18.296 -9.739 -10.477 1.00 92.38 98 TYR A CA 1
ATOM 771 C C . TYR A 1 98 ? 18.018 -8.229 -10.411 1.00 92.38 98 TYR A C 1
ATOM 773 O O . TYR A 1 98 ? 16.956 -7.814 -9.953 1.00 92.38 98 TYR A O 1
ATOM 781 N N . LEU A 1 99 ? 18.928 -7.396 -10.928 1.00 91.69 99 LEU A N 1
ATOM 782 C CA . LEU A 1 99 ? 18.730 -5.945 -10.987 1.00 91.69 99 LEU A CA 1
ATOM 783 C C . LEU A 1 99 ? 17.559 -5.560 -11.900 1.00 91.69 99 LEU A C 1
ATOM 785 O O . LEU A 1 99 ? 16.808 -4.649 -11.564 1.00 91.69 99 LEU A O 1
ATOM 789 N N . ARG A 1 100 ? 17.369 -6.274 -13.016 1.00 93.56 100 ARG A N 1
ATOM 790 C CA . ARG A 1 100 ? 16.236 -6.089 -13.936 1.00 93.56 100 ARG A CA 1
ATOM 791 C C . ARG A 1 100 ? 14.898 -6.332 -13.239 1.00 93.56 100 ARG A C 1
ATOM 793 O O . ARG A 1 100 ? 13.989 -5.514 -13.365 1.00 93.56 100 ARG A O 1
ATOM 800 N N . ASP A 1 101 ? 14.797 -7.420 -12.482 1.00 93.50 101 ASP A N 1
ATOM 801 C CA . ASP A 1 101 ? 13.587 -7.797 -11.750 1.00 93.50 101 ASP A CA 1
ATOM 802 C C . ASP A 1 101 ? 13.338 -6.832 -10.570 1.00 93.50 101 ASP A C 1
ATOM 804 O O . ASP A 1 101 ? 12.217 -6.358 -10.381 1.00 93.50 101 ASP A O 1
ATOM 808 N N . GLN A 1 102 ? 14.389 -6.431 -9.840 1.00 93.50 102 GLN A N 1
ATOM 809 C CA . GLN A 1 102 ? 14.306 -5.398 -8.794 1.00 93.50 102 GLN A CA 1
ATOM 810 C C . GLN A 1 102 ? 13.835 -4.040 -9.345 1.00 93.50 102 GLN A C 1
ATOM 812 O O . GLN A 1 102 ? 12.958 -3.405 -8.755 1.00 93.50 102 GLN A O 1
ATOM 817 N N . TRP A 1 103 ? 14.364 -3.597 -10.493 1.00 93.69 103 TRP A N 1
ATOM 818 C CA . TRP A 1 103 ? 13.905 -2.375 -11.163 1.00 93.69 103 TRP A CA 1
ATOM 819 C C . TRP A 1 103 ? 12.444 -2.492 -11.589 1.00 93.69 103 TRP A C 1
ATOM 821 O O . TRP A 1 103 ? 11.655 -1.596 -11.295 1.00 93.69 103 TRP A O 1
ATOM 831 N N . PHE A 1 104 ? 12.061 -3.603 -12.222 1.00 94.62 104 PHE A N 1
ATOM 832 C CA . PHE A 1 104 ? 10.682 -3.856 -12.631 1.00 94.62 104 PHE A CA 1
ATOM 833 C C . PHE A 1 104 ? 9.712 -3.763 -11.446 1.00 94.62 104 PHE A C 1
ATOM 835 O O . PHE A 1 104 ? 8.785 -2.950 -11.476 1.00 94.62 104 PHE A O 1
ATOM 842 N N . HIS A 1 105 ? 9.955 -4.510 -10.367 1.00 94.50 105 HIS A N 1
ATOM 843 C CA . HIS A 1 105 ? 9.088 -4.482 -9.189 1.00 94.50 105 HIS A CA 1
ATOM 844 C C . HIS A 1 105 ? 9.067 -3.107 -8.506 1.00 94.50 105 HIS A C 1
ATOM 846 O O . HIS A 1 105 ? 7.991 -2.645 -8.125 1.00 94.50 105 HIS A O 1
ATOM 852 N N . SER A 1 106 ? 10.202 -2.406 -8.419 1.00 93.94 106 SER A N 1
ATOM 853 C CA . SER A 1 106 ? 10.276 -1.046 -7.861 1.00 93.94 106 SER A CA 1
ATOM 854 C C . SER A 1 106 ? 9.465 -0.029 -8.681 1.00 93.94 106 SER A C 1
ATOM 856 O O . SER A 1 106 ? 8.690 0.756 -8.123 1.00 93.94 106 SER A O 1
ATOM 858 N N . LEU A 1 107 ? 9.547 -0.091 -10.016 1.00 93.94 107 LEU A N 1
ATOM 859 C CA . LEU A 1 107 ? 8.752 0.744 -10.923 1.00 93.94 107 LEU A CA 1
ATOM 860 C C . LEU A 1 107 ? 7.249 0.426 -10.816 1.00 93.94 107 LEU A C 1
ATOM 862 O O . LEU A 1 107 ? 6.439 1.354 -10.698 1.00 93.94 107 LEU A O 1
ATOM 866 N N . GLN A 1 108 ? 6.866 -0.860 -10.789 1.00 93.19 108 GLN A N 1
ATOM 867 C CA . GLN A 1 108 ? 5.474 -1.282 -10.565 1.00 93.19 108 GLN A CA 1
ATOM 868 C C . GLN A 1 108 ? 4.939 -0.749 -9.234 1.00 93.19 108 GLN A C 1
ATOM 870 O O . GLN A 1 108 ? 3.862 -0.150 -9.198 1.00 93.19 108 GLN A O 1
ATOM 875 N N . TRP A 1 109 ? 5.698 -0.953 -8.156 1.00 94.50 109 TRP A N 1
ATOM 876 C CA . TRP A 1 109 ? 5.368 -0.497 -6.811 1.00 94.50 109 TRP A CA 1
ATOM 877 C C . TRP A 1 109 ? 5.136 1.014 -6.783 1.00 94.50 109 TRP A C 1
ATOM 879 O O . TRP A 1 109 ? 4.080 1.479 -6.351 1.00 94.50 109 TRP A O 1
ATOM 889 N N . LYS A 1 110 ? 6.074 1.797 -7.326 1.00 92.38 110 LYS A N 1
ATOM 890 C CA . LYS A 1 110 ? 5.996 3.262 -7.317 1.00 92.38 110 LYS A CA 1
ATOM 891 C C . LYS A 1 110 ? 4.813 3.797 -8.133 1.00 92.38 110 LYS A C 1
ATOM 893 O O . LYS A 1 110 ? 4.119 4.701 -7.660 1.00 92.38 110 LYS A O 1
ATOM 898 N N . LYS A 1 111 ? 4.534 3.211 -9.306 1.00 92.00 111 LYS A N 1
ATOM 899 C CA . LYS A 1 111 ? 3.345 3.513 -10.130 1.00 92.00 111 LYS A CA 1
ATOM 900 C C . LYS A 1 111 ? 2.045 3.206 -9.376 1.00 92.00 111 LYS A C 1
ATOM 902 O O . LYS A 1 111 ? 1.147 4.049 -9.323 1.00 92.00 111 LYS A O 1
ATOM 907 N N . LYS A 1 112 ? 1.954 2.032 -8.743 1.00 92.75 112 LYS A N 1
ATOM 908 C CA . LYS A 1 112 ? 0.776 1.597 -7.973 1.00 92.75 112 LYS A CA 1
ATOM 909 C C . LYS A 1 112 ? 0.542 2.459 -6.723 1.00 92.75 112 LYS A C 1
ATOM 911 O O . LYS A 1 112 ? -0.574 2.928 -6.521 1.00 92.75 112 LYS A O 1
ATOM 916 N N . ILE A 1 113 ? 1.587 2.777 -5.955 1.00 94.56 113 ILE A N 1
ATOM 917 C CA . ILE A 1 113 ? 1.520 3.708 -4.812 1.00 94.56 113 ILE A CA 1
ATOM 918 C C . ILE A 1 113 ? 1.021 5.094 -5.236 1.00 94.56 113 ILE A C 1
ATOM 920 O O . ILE A 1 113 ? 0.198 5.693 -4.542 1.00 94.56 113 ILE A O 1
ATOM 924 N N . TYR A 1 114 ? 1.469 5.604 -6.387 1.00 91.38 114 TYR A N 1
ATOM 925 C CA . TYR A 1 114 ? 0.978 6.877 -6.915 1.00 91.38 114 TYR A CA 1
ATOM 926 C C . TYR A 1 114 ? -0.515 6.816 -7.294 1.00 91.38 114 TYR A C 1
ATOM 928 O O . TYR A 1 114 ? -1.256 7.754 -6.987 1.00 91.38 114 TYR A O 1
ATOM 936 N N . LYS A 1 115 ? -0.980 5.707 -7.896 1.00 91.25 115 LYS A N 1
ATOM 937 C CA . LYS A 1 115 ? -2.413 5.473 -8.158 1.00 91.25 115 LYS A CA 1
ATOM 938 C C . LYS A 1 115 ? -3.218 5.491 -6.855 1.00 91.25 115 LYS A C 1
ATOM 940 O O . LYS A 1 115 ? -4.175 6.255 -6.766 1.00 91.25 115 LYS A O 1
ATOM 945 N N . TYR A 1 116 ? -2.826 4.708 -5.848 1.00 94.12 116 TYR A N 1
ATOM 946 C CA . TYR A 1 116 ? -3.564 4.642 -4.582 1.00 94.12 116 TYR A CA 1
ATOM 947 C C . TYR A 1 116 ? -3.612 5.984 -3.858 1.00 94.12 116 TYR A C 1
ATOM 949 O O . TYR A 1 116 ? -4.679 6.363 -3.390 1.00 94.12 116 TYR A O 1
ATOM 957 N N . ARG A 1 117 ? -2.514 6.754 -3.850 1.00 92.44 117 ARG A N 1
ATOM 958 C CA . ARG A 1 117 ? -2.535 8.136 -3.342 1.00 92.44 117 ARG A CA 1
ATOM 959 C C . ARG A 1 117 ? -3.627 8.962 -4.019 1.00 92.44 117 ARG A C 1
ATOM 961 O O . ARG A 1 117 ? -4.436 9.551 -3.321 1.00 92.44 117 ARG A O 1
ATOM 968 N N . LYS A 1 118 ? -3.714 8.957 -5.354 1.00 89.62 118 LYS A N 1
ATOM 969 C CA . LYS A 1 118 ? -4.770 9.694 -6.074 1.00 89.62 118 LYS A CA 1
ATOM 970 C C . LYS A 1 118 ? -6.186 9.197 -5.777 1.00 89.62 118 LYS A C 1
ATOM 972 O O . LYS A 1 118 ? -7.080 10.020 -5.628 1.00 89.62 118 LYS A O 1
ATOM 977 N N . VAL A 1 119 ? -6.393 7.881 -5.727 1.00 89.75 119 VAL A N 1
ATOM 978 C CA . VAL A 1 119 ? -7.723 7.282 -5.512 1.00 89.75 119 VAL A CA 1
ATOM 979 C C . VAL A 1 119 ? -8.226 7.532 -4.088 1.00 89.75 119 VAL A C 1
ATOM 981 O O . VAL A 1 119 ? -9.401 7.832 -3.901 1.00 89.75 119 VAL A O 1
ATOM 984 N N . LEU A 1 120 ? -7.342 7.456 -3.091 1.00 91.00 120 LEU A N 1
ATOM 985 C CA . LEU A 1 120 ? -7.697 7.642 -1.684 1.00 91.00 120 LEU A CA 1
ATOM 986 C C . LEU A 1 120 ? -7.832 9.131 -1.302 1.00 91.00 120 LEU A C 1
ATOM 988 O O . LEU A 1 120 ? -8.657 9.452 -0.460 1.00 91.00 120 LEU A O 1
ATOM 992 N N . ASN A 1 121 ? -7.121 10.056 -1.962 1.00 85.94 121 ASN A N 1
ATOM 993 C CA . ASN A 1 121 ? -7.213 11.509 -1.706 1.00 85.94 121 ASN A CA 1
ATOM 994 C C . ASN A 1 121 ? -8.520 12.158 -2.228 1.00 85.94 121 ASN A C 1
ATOM 996 O O . ASN A 1 121 ? -8.729 13.354 -2.044 1.00 85.94 121 ASN A O 1
ATOM 1000 N N . ASN A 1 122 ? -9.395 11.419 -2.917 1.00 80.12 122 ASN A N 1
ATOM 1001 C CA . ASN A 1 122 ? -10.719 11.911 -3.318 1.00 80.12 122 ASN A CA 1
ATOM 1002 C C . ASN A 1 122 ? -11.784 10.812 -3.119 1.00 80.12 122 ASN A C 1
ATOM 1004 O O . ASN A 1 122 ? -12.258 10.219 -4.096 1.00 80.12 122 ASN A O 1
ATOM 1008 N N . PRO A 1 123 ? -12.115 10.476 -1.857 1.00 78.06 123 PRO A N 1
ATOM 1009 C CA . PRO A 1 123 ? -12.969 9.342 -1.532 1.00 78.06 123 PRO A CA 1
ATOM 1010 C C . PRO A 1 123 ? -14.426 9.621 -1.924 1.00 78.0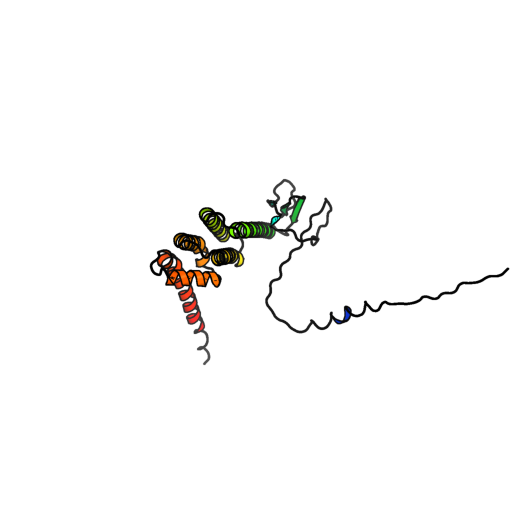6 123 PRO A C 1
ATOM 1012 O O . PRO A 1 123 ? -15.127 10.394 -1.279 1.00 78.06 123 PRO A O 1
ATOM 1015 N N . SER A 1 124 ? -14.912 8.956 -2.974 1.00 76.00 124 SER A N 1
ATOM 1016 C CA . SER A 1 124 ? -16.311 9.076 -3.418 1.00 76.00 124 SER A CA 1
ATOM 1017 C C . SER A 1 124 ? -17.270 8.150 -2.663 1.00 76.00 124 SER A C 1
ATOM 1019 O O . SER A 1 124 ? -18.410 8.522 -2.393 1.00 76.00 124 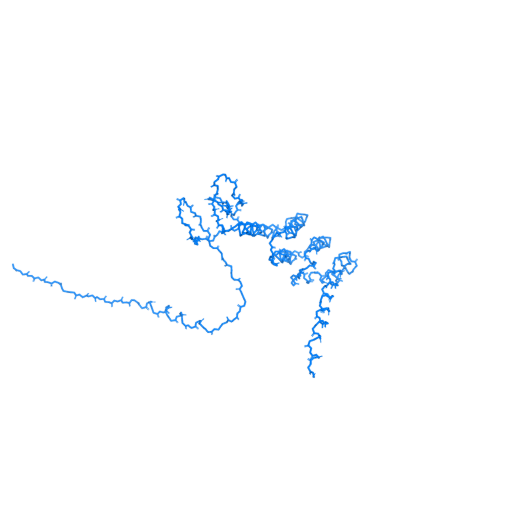SER A O 1
ATOM 1021 N N . ARG A 1 125 ? -16.828 6.929 -2.332 1.00 86.69 125 ARG A N 1
ATOM 1022 C CA . ARG A 1 125 ? -17.610 5.907 -1.615 1.00 86.69 125 ARG A CA 1
ATOM 1023 C C . ARG A 1 125 ? -16.717 5.048 -0.728 1.00 86.69 125 ARG A C 1
ATOM 1025 O O . ARG A 1 125 ? -15.788 4.414 -1.231 1.00 86.69 125 ARG A O 1
ATOM 1032 N N . TRP A 1 126 ? -17.058 4.933 0.553 1.00 88.56 126 TRP A N 1
ATOM 1033 C CA . TRP A 1 126 ? -16.263 4.177 1.527 1.00 88.56 126 TRP A CA 1
ATOM 1034 C C . TRP A 1 126 ? -16.143 2.678 1.219 1.00 88.56 126 TRP A C 1
ATOM 1036 O O . TRP A 1 126 ? -15.064 2.123 1.406 1.00 88.56 126 TRP A O 1
ATOM 1046 N N . ASP A 1 127 ? -17.150 2.051 0.597 1.00 88.94 127 ASP A N 1
ATOM 1047 C CA . ASP A 1 127 ? -17.047 0.667 0.090 1.00 88.94 127 ASP A CA 1
ATOM 1048 C C . ASP A 1 127 ? -15.875 0.471 -0.886 1.00 88.94 127 ASP A C 1
ATOM 1050 O O . ASP A 1 127 ? -15.239 -0.584 -0.921 1.00 88.94 127 ASP A O 1
ATOM 1054 N N . VAL A 1 128 ? -15.629 1.476 -1.735 1.00 91.12 128 VAL A N 1
ATOM 1055 C CA . VAL A 1 128 ? -14.582 1.454 -2.763 1.00 91.12 128 VAL A CA 1
ATOM 1056 C C . VAL A 1 128 ? -13.241 1.779 -2.120 1.00 91.12 128 VAL A C 1
ATOM 1058 O O . VAL A 1 128 ? -12.277 1.050 -2.330 1.00 91.12 128 VAL A O 1
ATOM 1061 N N . VAL A 1 129 ? -13.201 2.803 -1.265 1.00 92.56 129 VAL A N 1
ATOM 1062 C CA . VAL A 1 129 ? -12.013 3.178 -0.483 1.00 92.56 129 VAL A CA 1
ATOM 1063 C C . VAL A 1 129 ? -11.496 1.990 0.332 1.00 92.56 129 VAL A C 1
ATOM 1065 O O . VAL A 1 129 ? -10.314 1.671 0.264 1.00 92.56 129 VAL A O 1
ATOM 1068 N N . LEU A 1 130 ? -12.376 1.265 1.027 1.00 94.62 130 LEU A N 1
ATOM 1069 C CA . LEU A 1 130 ? -12.019 0.089 1.821 1.00 94.62 130 LEU A CA 1
ATOM 1070 C C . LEU A 1 130 ? -11.496 -1.079 0.962 1.00 94.62 130 LEU A C 1
ATOM 1072 O O . LEU A 1 130 ? -10.599 -1.805 1.394 1.00 94.62 130 LEU A O 1
ATOM 1076 N N . LYS A 1 131 ? -12.017 -1.262 -0.260 1.00 95.12 131 LYS A N 1
ATOM 1077 C CA . LYS A 1 131 ? -11.478 -2.241 -1.224 1.00 95.12 131 LYS A CA 1
ATOM 1078 C C . LYS A 1 131 ? -10.083 -1.847 -1.710 1.00 95.12 131 LYS A C 1
ATOM 1080 O O . LYS A 1 131 ? -9.201 -2.699 -1.738 1.00 95.12 131 LYS A O 1
ATOM 1085 N N . GLU A 1 132 ? -9.866 -0.575 -2.040 1.00 95.88 132 GLU A N 1
ATOM 1086 C CA . GLU A 1 132 ? -8.556 -0.070 -2.472 1.00 95.88 132 GLU A CA 1
ATOM 1087 C C . GLU A 1 132 ? -7.532 -0.085 -1.319 1.00 95.88 132 GLU A C 1
ATOM 1089 O O . GLU A 1 132 ? -6.369 -0.393 -1.559 1.00 95.88 132 GLU A O 1
ATOM 1094 N N . ILE A 1 133 ? -7.949 0.143 -0.063 1.00 96.88 133 ILE A N 1
ATOM 1095 C CA . ILE A 1 133 ? -7.104 -0.047 1.134 1.00 96.88 133 ILE A CA 1
ATOM 1096 C C . ILE A 1 133 ? -6.645 -1.504 1.250 1.00 96.88 133 ILE A C 1
ATOM 1098 O O . ILE A 1 133 ? -5.449 -1.745 1.395 1.00 96.88 133 ILE A O 1
ATOM 1102 N N . ARG A 1 134 ? -7.562 -2.477 1.150 1.00 97.31 134 ARG A N 1
ATOM 1103 C CA . ARG A 1 134 ? -7.203 -3.908 1.193 1.00 97.31 134 ARG A CA 1
ATOM 1104 C C . ARG A 1 134 ? -6.242 -4.269 0.059 1.00 97.31 134 ARG A C 1
ATOM 1106 O O . ARG A 1 134 ? -5.168 -4.788 0.324 1.00 97.31 134 ARG A O 1
ATOM 1113 N N . ALA A 1 135 ? -6.544 -3.857 -1.172 1.00 97.31 135 ALA A N 1
ATOM 1114 C CA . ALA A 1 135 ? -5.675 -4.094 -2.325 1.00 97.31 135 ALA A CA 1
ATOM 1115 C C . ALA A 1 135 ? -4.304 -3.378 -2.241 1.00 97.31 135 ALA A C 1
ATOM 1117 O O . ALA A 1 135 ? -3.343 -3.799 -2.890 1.00 97.31 135 ALA A O 1
ATOM 1118 N N . LEU A 1 136 ? -4.189 -2.288 -1.475 1.00 97.50 136 LEU A N 1
ATOM 1119 C CA . LEU A 1 136 ? -2.924 -1.614 -1.155 1.00 97.50 136 LEU A CA 1
ATOM 1120 C C . LEU A 1 136 ? -2.126 -2.390 -0.090 1.00 97.50 136 LEU A C 1
ATOM 1122 O O . LEU A 1 136 ? -0.909 -2.519 -0.225 1.00 97.50 136 LEU A O 1
ATOM 1126 N N . VAL A 1 137 ? -2.799 -2.935 0.927 1.00 97.12 137 VAL A N 1
ATOM 1127 C CA . VAL A 1 137 ? -2.197 -3.794 1.963 1.00 97.12 137 VAL A CA 1
ATOM 1128 C C . VAL A 1 137 ? -1.713 -5.118 1.366 1.00 97.12 137 VAL A C 1
ATOM 1130 O O . VAL A 1 137 ? -0.538 -5.454 1.516 1.00 97.12 137 VAL A O 1
ATOM 1133 N N . ASP A 1 138 ? -2.561 -5.820 0.613 1.00 96.94 138 ASP A N 1
ATOM 1134 C CA . ASP A 1 138 ? -2.229 -7.088 -0.051 1.00 96.94 138 ASP A CA 1
ATOM 1135 C C . ASP A 1 138 ? -1.014 -6.932 -0.975 1.00 96.94 138 ASP A C 1
ATOM 1137 O O . ASP A 1 138 ? -0.129 -7.785 -1.026 1.00 96.94 138 ASP A O 1
ATOM 1141 N N . MET A 1 139 ? -0.933 -5.803 -1.684 1.00 96.19 139 MET A N 1
ATOM 1142 C CA . MET A 1 139 ? 0.194 -5.474 -2.552 1.00 96.19 139 MET A CA 1
ATOM 1143 C C . MET A 1 139 ? 1.498 -5.248 -1.784 1.00 96.19 139 MET A C 1
ATOM 1145 O O . MET A 1 139 ? 2.558 -5.589 -2.303 1.00 96.19 139 MET A O 1
ATOM 1149 N N . ALA A 1 140 ? 1.440 -4.667 -0.583 1.00 96.31 140 ALA A N 1
ATOM 1150 C CA . ALA A 1 140 ? 2.615 -4.482 0.266 1.00 96.31 140 ALA A CA 1
ATOM 1151 C C . ALA A 1 140 ? 3.153 -5.833 0.749 1.00 96.31 140 ALA A C 1
ATOM 1153 O O . ALA A 1 140 ? 4.332 -6.122 0.571 1.00 96.31 140 ALA A O 1
ATOM 1154 N N . LEU A 1 141 ? 2.263 -6.683 1.268 1.00 94.44 141 LEU A N 1
ATOM 1155 C CA . LEU A 1 141 ? 2.595 -8.000 1.822 1.00 94.44 141 LEU A CA 1
ATOM 1156 C C . LEU A 1 141 ? 3.066 -9.009 0.761 1.00 94.44 141 LEU A C 1
ATOM 1158 O O . LEU A 1 141 ? 3.861 -9.892 1.062 1.00 94.44 141 LEU A O 1
ATOM 1162 N N . SER A 1 142 ? 2.581 -8.885 -0.479 1.00 95.19 142 SER A N 1
ATOM 1163 C CA . SER A 1 142 ? 2.991 -9.723 -1.620 1.00 95.19 142 SER A CA 1
ATOM 1164 C C . SER A 1 142 ? 4.172 -9.155 -2.422 1.00 95.19 142 SER A C 1
ATOM 1166 O O . SER A 1 142 ? 4.557 -9.722 -3.447 1.00 95.19 142 SER A O 1
ATOM 1168 N N . SER A 1 143 ? 4.755 -8.035 -1.987 1.00 93.38 143 SER A N 1
ATOM 1169 C CA . SER A 1 143 ? 5.867 -7.393 -2.684 1.00 93.38 143 SER A CA 1
ATOM 1170 C C . SER A 1 143 ? 7.180 -8.173 -2.498 1.00 93.38 143 SER A C 1
ATOM 1172 O O . SER A 1 143 ? 7.563 -8.453 -1.365 1.00 93.38 143 SER A O 1
ATOM 1174 N N . PRO A 1 144 ? 7.946 -8.460 -3.568 1.00 92.12 144 PRO A N 1
ATOM 1175 C CA . PRO A 1 144 ? 9.275 -9.073 -3.462 1.00 92.12 144 PRO A CA 1
ATOM 1176 C C . PRO A 1 144 ? 10.383 -8.068 -3.076 1.00 92.12 144 PRO A C 1
ATOM 1178 O O . PRO A 1 144 ? 11.567 -8.409 -3.0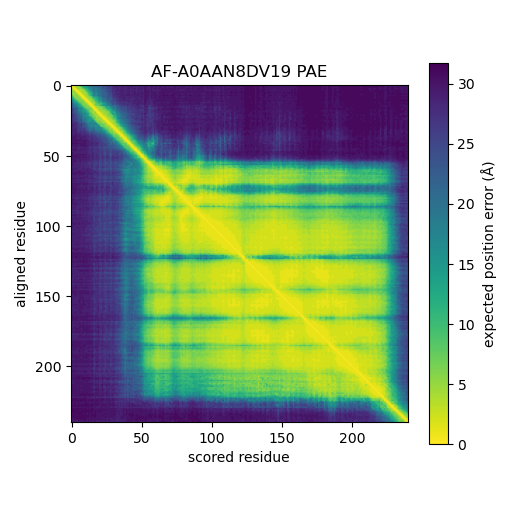88 1.00 92.12 144 PRO A O 1
ATOM 1181 N N . LEU A 1 145 ? 10.028 -6.810 -2.794 1.00 92.00 145 LEU A N 1
ATOM 1182 C CA . LEU A 1 145 ? 10.962 -5.736 -2.454 1.00 92.00 145 LEU A CA 1
ATOM 1183 C C . LEU A 1 145 ? 11.266 -5.739 -0.948 1.00 92.00 145 LEU A C 1
ATOM 1185 O O . LEU A 1 145 ? 10.357 -5.697 -0.128 1.00 92.00 145 LEU A O 1
ATOM 1189 N N . GLN A 1 146 ? 12.551 -5.728 -0.589 1.00 87.25 146 GLN A N 1
ATOM 1190 C CA . GLN A 1 146 ? 13.034 -5.871 0.796 1.00 87.25 146 GLN A CA 1
ATOM 1191 C C . GLN A 1 146 ? 13.246 -4.532 1.537 1.00 87.25 146 GLN A C 1
ATOM 1193 O O . GLN A 1 146 ? 14.028 -4.457 2.481 1.00 87.25 146 GLN A O 1
ATOM 1198 N N . ASP A 1 147 ? 12.590 -3.459 1.097 1.00 87.88 147 ASP A N 1
ATOM 1199 C CA . ASP A 1 147 ? 12.715 -2.119 1.686 1.00 87.88 147 ASP A CA 1
ATOM 1200 C C . ASP A 1 147 ? 11.604 -1.893 2.735 1.00 87.88 147 ASP A C 1
ATOM 1202 O O . ASP A 1 147 ? 10.436 -2.195 2.493 1.00 87.88 147 ASP A O 1
ATOM 1206 N N . GLU A 1 148 ? 11.932 -1.358 3.916 1.00 84.62 148 GLU A N 1
ATOM 1207 C CA . GLU A 1 148 ? 10.944 -1.101 4.982 1.00 84.62 148 GLU A CA 1
ATOM 1208 C C . GLU A 1 148 ? 9.829 -0.140 4.515 1.00 84.62 148 GLU A C 1
ATOM 1210 O O . GLU A 1 148 ? 8.659 -0.274 4.891 1.00 84.62 148 GLU A O 1
ATOM 1215 N N . SER A 1 149 ? 10.157 0.789 3.609 1.00 90.12 149 SER A N 1
ATOM 1216 C CA . SER A 1 149 ? 9.203 1.752 3.053 1.00 90.12 149 SER A CA 1
ATOM 1217 C C . SER A 1 149 ? 8.063 1.110 2.254 1.00 90.12 149 SER A C 1
ATOM 1219 O O . SER A 1 149 ? 7.030 1.756 2.060 1.00 90.12 149 SER A O 1
ATOM 1221 N N . ILE A 1 150 ? 8.196 -0.157 1.843 1.00 94.75 150 ILE A N 1
ATOM 1222 C CA . ILE A 1 150 ? 7.130 -0.940 1.200 1.00 94.75 150 ILE A CA 1
ATOM 1223 C C . ILE A 1 150 ? 5.940 -1.125 2.150 1.00 94.75 150 ILE A C 1
ATOM 1225 O O . ILE A 1 150 ? 4.791 -0.949 1.751 1.00 94.75 150 ILE A O 1
ATOM 1229 N N . HIS A 1 151 ? 6.203 -1.401 3.425 1.00 93.88 151 HIS A N 1
ATOM 1230 C CA . HIS A 1 151 ? 5.160 -1.613 4.430 1.00 93.88 151 HIS A CA 1
ATOM 1231 C C . HIS A 1 151 ? 4.722 -0.302 5.100 1.00 93.88 151 HIS A C 1
ATOM 1233 O O . HIS A 1 151 ? 3.548 -0.137 5.437 1.00 93.88 151 HIS A O 1
ATOM 1239 N N . GLN A 1 152 ? 5.635 0.669 5.221 1.00 94.44 152 GLN A N 1
ATOM 1240 C CA . GLN A 1 152 ? 5.340 1.983 5.806 1.00 94.44 152 GLN A CA 1
ATOM 1241 C C . GLN A 1 152 ? 4.542 2.911 4.873 1.00 94.44 152 GLN A C 1
ATOM 1243 O O . GLN A 1 152 ? 3.703 3.689 5.335 1.00 94.44 152 GLN A O 1
ATOM 1248 N N . ALA A 1 153 ? 4.754 2.852 3.552 1.00 96.00 153 ALA A N 1
ATOM 1249 C CA . ALA A 1 153 ? 4.056 3.735 2.613 1.00 96.00 153 ALA A CA 1
ATOM 1250 C C . ALA A 1 153 ? 2.516 3.578 2.635 1.00 96.00 153 ALA A C 1
ATOM 1252 O O . ALA A 1 153 ? 1.849 4.615 2.660 1.00 96.00 153 ALA A O 1
ATOM 1253 N N . PRO A 1 154 ? 1.931 2.361 2.674 1.00 96.75 154 PRO A N 1
ATOM 1254 C CA . PRO A 1 154 ? 0.504 2.166 2.926 1.00 96.75 154 PRO A CA 1
ATOM 1255 C C . PRO A 1 154 ? 0.009 2.835 4.212 1.00 96.75 154 PRO A C 1
ATOM 1257 O O . PRO A 1 154 ? -0.964 3.587 4.167 1.00 96.75 154 PRO A O 1
ATOM 1260 N N . LEU A 1 155 ? 0.699 2.614 5.339 1.00 96.38 155 LEU A N 1
ATOM 1261 C CA . LEU A 1 155 ? 0.302 3.153 6.643 1.00 96.38 155 LEU A CA 1
ATOM 1262 C C . LEU A 1 155 ? 0.284 4.685 6.634 1.00 96.38 155 LEU A C 1
ATOM 1264 O O . LEU A 1 155 ? -0.668 5.283 7.128 1.00 96.38 155 LEU A O 1
ATOM 1268 N N . HIS A 1 156 ? 1.270 5.329 6.003 1.00 95.81 156 HIS A N 1
ATOM 1269 C CA . HIS A 1 156 ? 1.271 6.784 5.823 1.00 95.81 156 HIS A CA 1
ATOM 1270 C C . HIS A 1 156 ? 0.108 7.291 4.961 1.00 95.81 156 HIS A C 1
ATOM 1272 O O . HIS A 1 156 ? -0.514 8.285 5.324 1.00 95.81 156 HIS A O 1
ATOM 1278 N N . ILE A 1 157 ? -0.213 6.623 3.847 1.00 95.94 157 ILE A N 1
ATOM 1279 C CA . ILE A 1 157 ? -1.332 7.031 2.976 1.00 95.94 157 ILE A CA 1
ATOM 1280 C C . ILE A 1 157 ? -2.664 6.943 3.735 1.00 95.94 157 ILE A C 1
ATOM 1282 O O . ILE A 1 157 ? -3.504 7.833 3.622 1.00 95.94 157 ILE A O 1
ATOM 1286 N N . ILE A 1 158 ? -2.838 5.892 4.537 1.00 95.94 158 ILE A N 1
ATOM 1287 C CA . ILE A 1 158 ? -4.054 5.658 5.323 1.00 95.94 158 ILE A CA 1
ATOM 1288 C C . ILE A 1 158 ? -4.124 6.607 6.532 1.00 95.94 158 ILE A C 1
ATOM 1290 O O . ILE A 1 158 ? -5.204 7.089 6.857 1.00 95.94 158 ILE A O 1
ATOM 1294 N N . SER A 1 159 ? -2.982 6.955 7.137 1.00 95.56 159 SER A N 1
ATOM 1295 C CA . SER A 1 159 ? -2.878 8.006 8.162 1.00 95.56 159 SER A CA 1
ATOM 1296 C C . SER A 1 159 ? -3.385 9.353 7.632 1.00 95.56 159 SER A C 1
ATOM 1298 O O . SER A 1 159 ? -4.230 9.978 8.267 1.00 95.56 159 SER A O 1
ATOM 1300 N N . THR A 1 160 ? -2.942 9.770 6.437 1.00 94.38 160 THR A N 1
ATOM 1301 C CA . THR A 1 160 ? -3.426 11.002 5.787 1.00 94.38 160 THR A CA 1
ATOM 1302 C C . THR A 1 160 ? -4.921 10.926 5.469 1.00 94.38 160 THR A C 1
ATOM 1304 O O . THR A 1 160 ? -5.660 11.842 5.819 1.00 94.38 160 THR A O 1
ATOM 1307 N N . LEU A 1 161 ? -5.390 9.813 4.890 1.00 94.19 161 LEU A N 1
ATOM 1308 C CA . LEU A 1 161 ? -6.811 9.593 4.596 1.00 94.19 161 LEU A CA 1
ATOM 1309 C C . LEU A 1 161 ? -7.696 9.763 5.842 1.00 94.19 161 LEU A C 1
ATOM 1311 O O . LEU A 1 161 ? -8.725 10.431 5.769 1.00 94.19 161 LEU A O 1
ATOM 1315 N N . LEU A 1 162 ? -7.308 9.171 6.975 1.00 92.81 162 LEU A N 1
ATOM 1316 C CA . LEU A 1 162 ? -8.064 9.253 8.229 1.00 92.81 162 LEU A CA 1
ATOM 1317 C C . LEU A 1 162 ? -8.019 10.658 8.847 1.00 92.81 162 LEU A C 1
ATOM 1319 O O . LEU A 1 162 ? -9.037 11.123 9.357 1.00 92.81 162 LEU A O 1
ATOM 1323 N N . ALA A 1 163 ? -6.881 11.352 8.764 1.00 91.12 163 ALA A N 1
ATOM 1324 C CA . ALA A 1 163 ? -6.752 12.732 9.235 1.00 91.12 163 ALA A CA 1
ATOM 1325 C C . ALA A 1 163 ? -7.645 13.711 8.444 1.00 91.12 163 ALA A C 1
ATOM 1327 O O . ALA A 1 163 ? -8.217 14.633 9.023 1.00 91.12 163 ALA A O 1
ATOM 1328 N N . GLU A 1 164 ? -7.806 13.488 7.136 1.00 90.44 164 GLU A N 1
ATOM 1329 C CA . GLU A 1 164 ? -8.655 14.307 6.258 1.00 90.44 164 GLU A CA 1
ATOM 1330 C C . GLU A 1 164 ? -10.157 13.961 6.354 1.00 90.44 164 GLU A C 1
ATOM 1332 O O . GLU A 1 164 ? -10.996 14.765 5.947 1.00 90.44 164 GLU A O 1
ATOM 1337 N N . ASN A 1 165 ? -10.525 12.795 6.905 1.00 87.75 165 ASN A N 1
ATOM 1338 C CA . ASN A 1 165 ? -11.899 12.270 6.893 1.00 87.75 165 ASN A CA 1
ATOM 1339 C C . ASN A 1 165 ? -12.415 11.929 8.303 1.00 87.75 165 ASN A C 1
ATOM 1341 O O . ASN A 1 165 ? -12.690 10.778 8.634 1.00 87.75 165 ASN A O 1
ATOM 1345 N N . SER A 1 166 ? -12.610 12.954 9.133 1.00 80.62 166 SER A N 1
ATOM 1346 C CA . SER A 1 166 ? -13.071 12.815 10.525 1.00 80.62 166 SER A CA 1
ATOM 1347 C C . SER A 1 166 ? -14.542 12.396 10.704 1.00 80.62 166 SER A C 1
ATOM 1349 O O . SER A 1 166 ? -14.925 11.995 11.802 1.00 80.62 166 SER A O 1
ATOM 1351 N N . ASN A 1 167 ? -15.363 12.466 9.649 1.00 83.50 167 ASN A N 1
ATOM 1352 C CA . ASN A 1 167 ? -16.809 12.182 9.673 1.00 83.50 167 ASN A CA 1
ATOM 1353 C C . ASN A 1 167 ? -17.161 10.708 9.372 1.00 83.50 167 ASN A C 1
ATOM 1355 O O . ASN A 1 167 ? -18.272 10.405 8.934 1.00 83.50 167 ASN A O 1
ATOM 1359 N N . LEU A 1 168 ? -16.205 9.798 9.548 1.00 87.31 168 LEU A N 1
ATOM 1360 C CA . LEU A 1 168 ? -16.386 8.366 9.326 1.00 87.31 168 LEU A CA 1
ATOM 1361 C C . LEU A 1 168 ? -17.336 7.733 10.348 1.00 87.31 168 LEU A C 1
ATOM 1363 O O . LEU A 1 168 ? -17.385 8.132 11.515 1.00 87.31 168 LEU A O 1
ATOM 1367 N N . SER A 1 169 ? -18.071 6.698 9.929 1.00 90.75 169 SER A N 1
ATOM 1368 C CA . SER A 1 169 ? -18.826 5.897 10.889 1.00 90.75 169 SER A CA 1
ATOM 1369 C C . SER A 1 169 ? -17.872 5.042 11.726 1.00 90.75 169 SER A C 1
ATOM 1371 O O . SER A 1 169 ? -16.774 4.676 11.302 1.00 90.75 169 SER A O 1
ATOM 1373 N N . THR A 1 170 ? -18.314 4.641 12.917 1.00 89.75 170 THR A N 1
ATOM 1374 C CA . THR A 1 170 ? -17.578 3.658 13.722 1.00 89.75 170 THR A CA 1
ATOM 1375 C C . THR A 1 170 ? -17.292 2.370 12.948 1.00 89.75 170 THR A C 1
ATOM 1377 O O . THR A 1 170 ? -16.207 1.808 13.076 1.00 89.75 170 THR A O 1
ATOM 1380 N N . GLN A 1 171 ? -18.256 1.889 12.161 1.00 90.88 171 GLN A N 1
ATOM 1381 C CA . GLN A 1 171 ? -18.092 0.647 11.413 1.00 90.88 171 GLN A CA 1
ATOM 1382 C C . GLN A 1 171 ? -16.986 0.790 10.360 1.00 90.88 171 GLN A C 1
ATOM 1384 O O . GLN A 1 171 ? -16.219 -0.147 10.154 1.00 90.88 171 GLN A O 1
ATOM 1389 N N . ASP A 1 172 ? -16.841 1.972 9.755 1.00 91.94 172 ASP A N 1
ATOM 1390 C CA . ASP A 1 172 ? -15.740 2.269 8.839 1.00 91.94 172 ASP A CA 1
ATOM 1391 C C . ASP A 1 172 ? -14.389 2.315 9.563 1.00 91.94 172 ASP A C 1
ATOM 1393 O O . ASP A 1 172 ? -13.426 1.738 9.061 1.00 91.94 172 ASP A O 1
ATOM 1397 N N . HIS A 1 173 ? -14.312 2.911 10.763 1.00 92.06 173 HIS A N 1
ATOM 1398 C CA . HIS A 1 173 ? -13.097 2.849 11.590 1.00 92.06 173 HIS A CA 1
ATOM 1399 C C . HIS A 1 173 ? -12.678 1.397 11.855 1.00 92.06 173 HIS A C 1
ATOM 1401 O O . HIS A 1 173 ? -11.536 1.024 11.591 1.00 92.06 173 HIS A O 1
ATOM 1407 N N . GLU A 1 174 ? -13.603 0.566 12.344 1.00 93.44 174 GLU A N 1
ATOM 1408 C CA . GLU A 1 174 ? -13.328 -0.836 12.678 1.00 93.44 174 GLU A CA 1
ATOM 1409 C C . GLU A 1 174 ? -12.931 -1.638 11.422 1.00 93.44 174 GLU A C 1
ATOM 1411 O O . GLU A 1 174 ? -11.926 -2.353 11.439 1.00 93.44 174 GLU A O 1
ATOM 1416 N N . ASN A 1 175 ? -13.626 -1.431 10.298 1.00 94.81 175 ASN A N 1
ATOM 1417 C CA . ASN A 1 175 ? -13.294 -2.022 8.999 1.00 94.81 175 ASN A CA 1
ATOM 1418 C C . ASN A 1 175 ? -11.888 -1.644 8.497 1.00 94.81 175 ASN A C 1
ATOM 1420 O O . ASN A 1 175 ? -11.176 -2.508 7.975 1.00 94.81 175 ASN A O 1
ATOM 1424 N N . ILE A 1 176 ? -11.495 -0.371 8.625 1.00 94.50 176 ILE A N 1
ATOM 1425 C CA . ILE A 1 176 ? -10.174 0.120 8.204 1.00 94.50 176 ILE A CA 1
ATOM 1426 C C . ILE A 1 176 ? -9.084 -0.475 9.097 1.00 94.50 176 ILE A C 1
ATOM 1428 O O . ILE A 1 176 ? -8.079 -0.950 8.569 1.00 94.50 176 ILE A O 1
ATOM 1432 N N . ILE A 1 177 ? -9.288 -0.520 10.419 1.00 94.12 177 ILE A N 1
ATOM 1433 C CA . ILE A 1 177 ? -8.314 -1.111 11.351 1.00 94.12 177 ILE A CA 1
ATOM 1434 C C . ILE A 1 177 ? -8.097 -2.600 11.041 1.00 94.12 177 ILE A C 1
ATOM 1436 O O . ILE A 1 177 ? -6.952 -3.042 10.963 1.00 94.12 177 ILE A O 1
ATOM 1440 N N . VAL A 1 178 ? -9.170 -3.364 10.804 1.00 94.44 178 VAL A N 1
ATOM 1441 C CA . VAL A 1 178 ? -9.064 -4.779 10.401 1.00 94.44 178 VAL A CA 1
ATOM 1442 C C . VAL A 1 178 ? -8.320 -4.924 9.070 1.00 94.44 178 VAL A C 1
ATOM 1444 O O . VAL A 1 178 ? -7.491 -5.819 8.931 1.00 94.44 178 VAL A O 1
ATOM 1447 N N . ALA A 1 179 ? -8.556 -4.032 8.101 1.00 96.12 179 ALA A N 1
ATOM 1448 C CA . ALA A 1 179 ? -7.878 -4.081 6.805 1.00 96.12 179 ALA A CA 1
ATOM 1449 C C . ALA A 1 179 ? -6.360 -3.822 6.894 1.00 96.12 179 ALA A C 1
ATOM 1451 O O . ALA A 1 179 ? -5.610 -4.411 6.122 1.00 96.12 179 ALA A O 1
ATOM 1452 N N . ILE A 1 180 ? -5.899 -2.972 7.820 1.00 95.56 180 ILE A N 1
ATOM 1453 C CA . ILE A 1 180 ? -4.466 -2.654 7.998 1.00 95.56 180 ILE A CA 1
ATOM 1454 C C . ILE A 1 180 ? -3.758 -3.511 9.052 1.00 95.56 180 ILE A C 1
ATOM 1456 O O . ILE A 1 180 ? -2.529 -3.457 9.138 1.00 95.56 180 ILE A O 1
ATOM 1460 N N . ALA A 1 181 ? -4.499 -4.306 9.829 1.00 93.38 181 ALA A N 1
ATOM 1461 C CA . ALA A 1 181 ? -3.971 -5.160 10.892 1.00 93.38 181 ALA A CA 1
ATOM 1462 C C . ALA A 1 181 ? -2.715 -5.970 10.498 1.00 93.38 181 ALA A C 1
ATOM 1464 O O . ALA A 1 181 ? -1.755 -5.931 11.271 1.00 93.38 181 ALA A O 1
ATOM 1465 N N . PRO A 1 182 ? -2.632 -6.602 9.304 1.00 93.38 182 PRO A N 1
ATOM 1466 C CA . PRO A 1 182 ? -1.443 -7.363 8.910 1.00 93.38 182 PRO A CA 1
ATOM 1467 C C . PRO A 1 182 ? -0.161 -6.520 8.811 1.00 93.38 182 PRO A C 1
ATOM 1469 O O . PRO A 1 182 ? 0.929 -7.010 9.098 1.00 93.38 182 PRO A O 1
ATOM 1472 N N . LEU A 1 183 ? -0.262 -5.236 8.439 1.00 92.62 183 LEU A N 1
ATOM 1473 C CA . LEU A 1 183 ? 0.898 -4.337 8.410 1.00 92.62 183 LEU A CA 1
ATOM 1474 C C . LEU A 1 183 ? 1.336 -3.945 9.822 1.00 92.62 183 LEU A C 1
ATOM 1476 O O . LEU A 1 183 ? 2.535 -3.884 10.094 1.00 92.62 183 LEU A O 1
ATOM 1480 N N . LEU A 1 184 ? 0.379 -3.728 10.730 1.00 90.12 184 LEU A N 1
ATOM 1481 C CA . LEU A 1 184 ? 0.645 -3.376 12.129 1.00 90.12 184 LEU A CA 1
ATOM 1482 C C . LEU A 1 184 ? 1.338 -4.497 12.914 1.00 90.12 184 LEU A C 1
ATOM 1484 O O . LEU A 1 184 ? 1.815 -4.259 14.023 1.00 90.12 184 LEU A O 1
ATOM 1488 N N . GLU A 1 185 ? 1.404 -5.719 12.379 1.00 84.81 185 GLU A N 1
ATOM 1489 C CA . GLU A 1 185 ? 2.056 -6.818 13.082 1.00 84.81 185 GLU A CA 1
ATOM 1490 C C . GLU A 1 185 ? 3.552 -6.592 13.300 1.00 84.81 185 GLU A C 1
ATOM 1492 O O . GLU A 1 185 ? 4.054 -6.868 14.393 1.00 84.81 185 GLU A O 1
ATOM 1497 N N . ASN A 1 186 ? 4.234 -6.068 12.279 1.00 82.69 186 ASN A N 1
ATOM 1498 C CA . ASN A 1 186 ? 5.691 -5.924 12.239 1.00 82.69 186 ASN A CA 1
ATOM 1499 C C . ASN A 1 186 ? 6.161 -4.486 11.953 1.00 82.69 186 ASN A C 1
ATOM 1501 O O . ASN A 1 186 ? 7.363 -4.252 11.888 1.00 82.69 186 ASN A O 1
ATOM 1505 N N . ASN A 1 187 ? 5.244 -3.524 11.789 1.00 87.19 187 ASN A N 1
ATOM 1506 C CA . ASN A 1 187 ? 5.571 -2.136 11.453 1.00 87.19 187 ASN A CA 1
ATOM 1507 C C . ASN A 1 187 ? 5.010 -1.165 12.492 1.00 87.19 187 ASN A C 1
ATOM 1509 O O . ASN A 1 187 ? 3.894 -1.330 12.986 1.00 87.19 187 ASN A O 1
ATOM 1513 N N . HIS A 1 188 ? 5.773 -0.114 12.789 1.00 86.12 188 HIS A N 1
ATOM 1514 C CA . HIS A 1 188 ? 5.313 0.965 13.656 1.00 86.12 188 HIS A CA 1
ATOM 1515 C C . HIS A 1 188 ? 4.346 1.893 12.902 1.00 86.12 188 HIS A C 1
ATOM 1517 O O . HIS A 1 188 ? 4.740 2.429 11.867 1.00 86.12 188 HIS A O 1
ATOM 1523 N N . PRO A 1 189 ? 3.112 2.115 13.397 1.00 90.94 189 PRO A N 1
ATOM 1524 C CA . PRO A 1 189 ? 2.186 3.054 12.774 1.00 90.94 189 PRO A CA 1
ATOM 1525 C C . PRO A 1 189 ? 2.671 4.515 12.896 1.00 90.94 189 PRO A C 1
ATOM 1527 O O . PRO A 1 189 ? 3.282 4.870 13.907 1.00 90.94 189 PRO A O 1
ATOM 1530 N N . PRO A 1 190 ? 2.370 5.388 11.912 1.00 93.56 190 PRO A N 1
ATOM 1531 C CA . PRO A 1 190 ? 2.631 6.827 12.001 1.00 93.56 190 PRO A CA 1
ATOM 1532 C C . PRO A 1 190 ? 1.971 7.490 13.228 1.00 93.56 190 PRO A C 1
ATOM 1534 O O . PRO A 1 190 ? 0.997 6.945 13.753 1.00 93.56 190 PRO A O 1
ATOM 1537 N N . PRO A 1 191 ? 2.439 8.672 13.681 1.00 92.44 191 PRO A N 1
ATOM 1538 C CA . PRO A 1 191 ? 1.909 9.339 14.877 1.00 92.44 191 PRO A CA 1
ATOM 1539 C C . PRO A 1 191 ? 0.396 9.602 14.847 1.00 92.44 191 PRO A C 1
ATOM 1541 O O . PRO A 1 191 ? -0.292 9.247 15.800 1.00 92.44 191 PRO A O 1
ATOM 1544 N N . ASP A 1 192 ? -0.141 10.139 13.750 1.00 92.81 192 ASP A N 1
ATOM 1545 C CA . ASP A 1 192 ? -1.578 10.451 13.646 1.00 92.81 192 ASP A CA 1
ATOM 1546 C C . ASP A 1 192 ? -2.427 9.164 13.649 1.00 92.81 192 ASP A C 1
ATOM 1548 O O . ASP A 1 192 ? -3.504 9.105 14.244 1.00 92.81 192 ASP A O 1
ATOM 1552 N N . LEU A 1 193 ? -1.902 8.086 13.053 1.00 93.31 193 LEU A N 1
ATOM 1553 C CA . LEU A 1 193 ? -2.520 6.762 13.083 1.00 93.31 193 LEU A CA 1
ATOM 1554 C C . LEU A 1 193 ? -2.462 6.136 14.492 1.00 93.31 193 LEU A C 1
ATOM 1556 O O . LEU A 1 193 ? -3.429 5.510 14.927 1.00 93.31 193 LEU A O 1
ATOM 1560 N N . CYS A 1 194 ? -1.374 6.356 15.243 1.00 92.50 194 CYS A N 1
ATOM 1561 C CA . CYS A 1 194 ? -1.302 6.013 16.668 1.00 92.50 194 CYS A CA 1
ATOM 1562 C C . CYS A 1 194 ? -2.365 6.763 17.484 1.00 92.50 194 CYS A C 1
ATOM 1564 O O . CYS A 1 194 ? -3.022 6.154 18.332 1.00 92.50 194 CYS A O 1
ATOM 1566 N N . GLU A 1 195 ? -2.543 8.066 17.246 1.00 92.94 195 GLU A N 1
ATOM 1567 C CA . GLU A 1 195 ? -3.559 8.878 17.922 1.00 92.94 195 GLU A CA 1
ATOM 1568 C C . GLU A 1 195 ? -4.977 8.390 17.600 1.00 92.94 195 GLU A C 1
ATOM 1570 O O . GLU A 1 195 ? -5.772 8.182 18.521 1.00 92.94 195 GLU A O 1
ATOM 1575 N N . PHE A 1 196 ? -5.266 8.103 16.327 1.00 93.44 196 PHE A N 1
ATOM 1576 C CA . PHE A 1 196 ? -6.522 7.496 15.884 1.00 93.44 196 PHE A CA 1
ATOM 1577 C C . PHE A 1 196 ? -6.817 6.173 16.618 1.00 93.44 196 PHE A C 1
ATOM 1579 O O . PHE A 1 196 ? -7.907 6.004 17.175 1.00 93.44 196 PHE A O 1
ATOM 1586 N N . PHE A 1 197 ? -5.836 5.267 16.722 1.00 92.69 197 PHE A N 1
ATOM 1587 C CA . PHE A 1 197 ? -5.990 4.027 17.494 1.00 92.69 197 PHE A CA 1
ATOM 1588 C C . PHE A 1 197 ? -6.210 4.297 18.987 1.00 92.69 197 PHE A C 1
ATOM 1590 O O . PHE A 1 197 ? -7.084 3.689 19.604 1.00 92.69 197 PHE A O 1
ATOM 1597 N N . CYS A 1 198 ? -5.467 5.237 19.579 1.00 91.75 198 CYS A N 1
ATOM 1598 C CA . CYS A 1 198 ? -5.610 5.592 20.992 1.00 91.75 198 CYS A CA 1
ATOM 1599 C C . CYS A 1 198 ? -6.990 6.181 21.302 1.00 91.75 198 CYS A C 1
ATOM 1601 O O . CYS A 1 198 ? -7.561 5.875 22.352 1.00 91.75 198 CYS A O 1
ATOM 1603 N N . LYS A 1 199 ? -7.542 6.992 20.394 1.00 92.12 199 LYS A N 1
ATOM 1604 C CA . LYS A 1 199 ? -8.908 7.512 20.477 1.00 92.12 199 LYS A CA 1
ATOM 1605 C C . LYS A 1 199 ? -9.930 6.373 20.425 1.00 92.12 199 LYS A C 1
ATOM 1607 O O . LYS A 1 199 ? -10.719 6.242 21.360 1.00 92.12 199 LYS A O 1
ATOM 1612 N N . HIS A 1 200 ? -9.847 5.492 19.423 1.00 92.00 200 HIS A N 1
ATOM 1613 C CA . HIS A 1 200 ? -10.752 4.339 19.289 1.00 92.00 200 HIS A CA 1
ATOM 1614 C C . HIS A 1 200 ? -10.710 3.415 20.518 1.00 92.00 200 HIS A C 1
ATOM 1616 O O . HIS A 1 200 ? -11.756 3.016 21.028 1.00 92.00 200 HIS A O 1
ATOM 1622 N N . CYS A 1 201 ? -9.521 3.139 21.064 1.00 91.44 201 CYS A N 1
ATOM 1623 C CA . CYS A 1 201 ? -9.352 2.362 22.298 1.00 91.44 201 CYS A CA 1
ATOM 1624 C C . CYS A 1 201 ? -10.036 2.999 23.520 1.00 91.44 201 CYS A C 1
ATOM 1626 O O . CYS A 1 201 ? -10.602 2.276 24.339 1.00 91.44 201 CYS A O 1
ATOM 1628 N N . ARG A 1 202 ? -9.987 4.332 23.663 1.00 92.19 202 ARG A N 1
ATOM 1629 C CA . ARG A 1 202 ? -10.630 5.055 24.778 1.00 92.19 202 ARG A CA 1
ATOM 1630 C C . ARG A 1 202 ? -12.148 5.099 24.632 1.00 92.19 202 ARG A C 1
ATOM 1632 O O . ARG A 1 202 ? -12.857 4.914 25.615 1.00 92.19 202 ARG A O 1
ATOM 1639 N N . GLU A 1 203 ? -12.636 5.339 23.418 1.00 92.19 203 GLU A N 1
ATOM 1640 C CA . GLU A 1 203 ? -14.069 5.455 23.122 1.00 92.19 203 GLU A CA 1
ATOM 1641 C C . GLU A 1 203 ? -14.768 4.086 23.110 1.00 92.19 203 GLU A C 1
ATOM 1643 O O . GLU A 1 203 ? -15.938 3.983 23.481 1.00 92.19 203 GLU A O 1
ATOM 1648 N N . ARG A 1 204 ? -14.067 3.020 22.693 1.00 89.62 204 ARG A N 1
ATOM 1649 C CA . ARG A 1 204 ? -14.641 1.680 22.471 1.00 89.62 204 ARG A CA 1
ATOM 1650 C C . ARG A 1 204 ? -13.743 0.546 23.001 1.00 89.62 204 ARG A C 1
ATOM 1652 O O . ARG A 1 204 ? -13.427 -0.380 22.247 1.00 89.62 204 ARG A O 1
ATOM 1659 N N . PRO A 1 205 ? -13.387 0.531 24.303 1.00 87.81 205 PRO A N 1
ATOM 1660 C CA . PRO A 1 205 ? -12.442 -0.436 24.883 1.00 87.81 205 PRO A CA 1
ATOM 1661 C C . PRO A 1 205 ? -12.909 -1.901 24.833 1.00 87.81 205 PRO A C 1
ATOM 1663 O O . PRO A 1 205 ? -12.111 -2.803 25.061 1.00 87.81 205 PRO A O 1
ATOM 1666 N N . ARG A 1 206 ? -14.196 -2.149 24.549 1.00 89.69 206 ARG A N 1
ATOM 1667 C CA . ARG A 1 206 ? -14.788 -3.490 24.382 1.00 89.69 206 ARG A CA 1
ATOM 1668 C C . ARG A 1 206 ? -15.095 -3.858 22.922 1.00 89.69 206 ARG A C 1
ATOM 1670 O O . ARG A 1 206 ? -15.773 -4.852 22.690 1.00 89.69 206 ARG A O 1
ATOM 1677 N N . SER A 1 207 ? -14.666 -3.057 21.943 1.00 91.31 207 SER A N 1
ATOM 1678 C CA . SER A 1 207 ? -14.818 -3.424 20.525 1.00 91.31 207 SER A CA 1
ATOM 1679 C C . SER A 1 207 ? -13.924 -4.620 20.185 1.00 91.31 207 SER A C 1
ATOM 1681 O O . SER A 1 207 ? -12.808 -4.724 20.701 1.00 91.31 207 SER A O 1
ATOM 1683 N N . MET A 1 208 ? -14.390 -5.508 19.298 1.00 89.50 208 MET A N 1
ATOM 1684 C CA . MET A 1 208 ? -13.621 -6.697 18.896 1.00 89.50 208 MET A CA 1
ATOM 1685 C C . MET A 1 208 ? -12.257 -6.315 18.321 1.00 89.50 208 MET A C 1
ATOM 1687 O O . MET A 1 208 ? -11.261 -6.954 18.620 1.00 89.50 208 MET A O 1
ATOM 1691 N N . VAL A 1 209 ? -12.169 -5.187 17.615 1.00 90.50 209 VAL A N 1
ATOM 1692 C CA . VAL A 1 209 ? -10.904 -4.635 17.114 1.00 90.50 209 VAL A CA 1
ATOM 1693 C C . VAL A 1 209 ? -9.888 -4.346 18.232 1.00 90.50 209 VAL A C 1
ATOM 1695 O O . VAL A 1 209 ? -8.708 -4.662 18.091 1.00 90.50 209 VAL A O 1
ATOM 1698 N N . VAL A 1 210 ? -10.310 -3.796 19.375 1.00 86.25 210 VAL A N 1
ATOM 1699 C CA . VAL A 1 210 ? -9.393 -3.559 20.508 1.00 86.25 210 VAL A CA 1
ATOM 1700 C C . VAL A 1 210 ? -8.917 -4.883 21.118 1.00 86.25 210 VAL A C 1
ATOM 1702 O O . VAL A 1 210 ? -7.736 -5.032 21.448 1.00 86.25 210 VAL A O 1
ATOM 1705 N N . ILE A 1 211 ? -9.825 -5.851 21.240 1.00 84.75 211 ILE A N 1
ATOM 1706 C CA . ILE A 1 211 ? -9.578 -7.144 21.889 1.00 84.75 211 ILE A CA 1
ATOM 1707 C C . ILE A 1 211 ? -8.726 -8.070 21.004 1.00 84.75 211 ILE A C 1
ATOM 1709 O O . ILE A 1 211 ? -7.751 -8.644 21.481 1.00 84.75 211 ILE A O 1
ATOM 1713 N N . GLU A 1 212 ? -9.058 -8.192 19.722 1.00 85.94 212 GLU A N 1
ATOM 1714 C CA . GLU A 1 212 ? -8.492 -9.187 18.803 1.00 85.94 212 GLU A CA 1
ATOM 1715 C C . GLU A 1 212 ? -7.369 -8.627 17.920 1.00 85.94 212 GLU A C 1
ATOM 1717 O O . GLU A 1 212 ? -6.430 -9.355 17.611 1.00 85.94 212 GLU A O 1
ATOM 1722 N N . VAL A 1 213 ? -7.410 -7.340 17.544 1.00 85.31 213 VAL A N 1
ATOM 1723 C CA . VAL A 1 213 ? -6.392 -6.725 16.667 1.00 85.31 213 VAL A CA 1
ATOM 1724 C C . VAL A 1 213 ? -5.340 -5.964 17.473 1.00 85.31 213 VAL A C 1
ATOM 1726 O O . VAL A 1 213 ? -4.146 -6.252 17.369 1.00 85.31 213 VAL A O 1
ATOM 1729 N N . PHE A 1 214 ? -5.744 -4.995 18.299 1.00 84.44 214 PHE A N 1
ATOM 1730 C CA . PHE A 1 214 ? -4.769 -4.146 18.994 1.00 84.44 214 PHE A CA 1
ATOM 1731 C C . PHE A 1 214 ? -4.073 -4.847 20.160 1.00 84.44 214 PHE A C 1
ATOM 1733 O O . PHE A 1 214 ? -2.868 -4.662 20.337 1.00 84.44 214 PHE A O 1
ATOM 1740 N N . THR A 1 215 ? -4.785 -5.657 20.948 1.00 83.50 215 THR A N 1
ATOM 1741 C CA . THR A 1 215 ? -4.189 -6.299 22.132 1.00 83.50 215 THR A CA 1
ATOM 1742 C C . THR A 1 215 ? -2.983 -7.187 21.774 1.00 83.50 215 THR A C 1
ATOM 1744 O O . THR A 1 215 ? -1.935 -6.999 22.399 1.00 83.50 215 THR A O 1
ATOM 1747 N N . PRO A 1 216 ? -3.022 -8.067 20.748 1.00 81.56 216 PRO A N 1
ATOM 1748 C CA . PRO A 1 216 ? -1.840 -8.827 20.330 1.00 81.56 216 PRO A CA 1
ATOM 1749 C C . PRO A 1 216 ? -0.681 -7.950 19.835 1.00 81.56 216 PRO A C 1
ATOM 1751 O O . PRO A 1 216 ? 0.470 -8.201 20.198 1.00 81.56 216 PRO A O 1
ATOM 1754 N N . VAL A 1 217 ? -0.966 -6.893 19.063 1.00 81.19 217 VAL A N 1
ATOM 1755 C CA . VAL A 1 217 ? 0.054 -5.954 18.555 1.00 81.19 217 VAL A CA 1
ATOM 1756 C C . VAL A 1 217 ? 0.756 -5.227 19.706 1.00 81.19 217 VAL A C 1
ATOM 1758 O O . VAL A 1 217 ? 1.987 -5.232 19.786 1.00 81.19 217 VAL A O 1
ATOM 1761 N N . VAL A 1 218 ? -0.006 -4.675 20.655 1.00 79.88 218 VAL A N 1
ATOM 1762 C CA . VAL A 1 218 ? 0.541 -3.994 21.840 1.00 79.88 218 VAL A CA 1
ATOM 1763 C C . VAL A 1 218 ? 1.339 -4.969 22.712 1.00 79.88 218 VAL A C 1
ATOM 1765 O O . VAL A 1 218 ? 2.451 -4.644 23.132 1.00 79.88 218 VAL A O 1
ATOM 1768 N N . GLN A 1 219 ? 0.835 -6.187 22.937 1.00 80.50 219 GLN A N 1
ATOM 1769 C CA . GLN A 1 219 ? 1.571 -7.216 23.677 1.00 80.50 219 GLN A CA 1
ATOM 1770 C C . GLN A 1 219 ? 2.892 -7.600 22.992 1.00 80.50 219 GLN A C 1
ATOM 1772 O O . GLN A 1 219 ? 3.892 -7.776 23.690 1.00 80.50 219 GLN A O 1
ATOM 1777 N N . ARG A 1 220 ? 2.929 -7.709 21.654 1.00 79.56 220 ARG A N 1
ATOM 1778 C CA . ARG A 1 220 ? 4.158 -7.985 20.884 1.00 79.56 220 ARG A CA 1
ATOM 1779 C C . ARG A 1 220 ? 5.192 -6.874 21.091 1.00 79.56 220 ARG A C 1
ATOM 1781 O O . ARG A 1 220 ? 6.328 -7.168 21.465 1.00 79.56 220 ARG A O 1
ATOM 1788 N N . ILE A 1 221 ? 4.784 -5.613 20.929 1.00 74.94 221 ILE A N 1
ATOM 1789 C CA . ILE A 1 221 ? 5.649 -4.433 21.107 1.00 74.94 221 ILE A CA 1
ATOM 1790 C C . ILE A 1 221 ? 6.205 -4.372 22.539 1.00 74.94 221 ILE A C 1
ATOM 1792 O O . ILE A 1 221 ? 7.411 -4.201 22.732 1.00 74.94 221 ILE A O 1
ATOM 1796 N N . LEU A 1 222 ? 5.355 -4.559 23.554 1.00 73.50 222 LEU A N 1
ATOM 1797 C CA . LEU A 1 222 ? 5.785 -4.559 24.956 1.00 73.50 222 LEU A CA 1
ATOM 1798 C C . LEU A 1 222 ? 6.758 -5.710 25.255 1.00 73.50 222 LEU A C 1
ATOM 1800 O O . LEU A 1 222 ? 7.815 -5.463 25.837 1.00 73.50 222 LEU A O 1
ATOM 1804 N N . LYS A 1 223 ? 6.470 -6.938 24.799 1.00 72.69 223 LYS A N 1
ATOM 1805 C CA . LYS A 1 223 ? 7.373 -8.095 24.961 1.00 72.69 223 LYS A CA 1
ATOM 1806 C C . LYS A 1 223 ? 8.743 -7.842 24.326 1.00 72.69 223 LYS A C 1
ATOM 1808 O O . LYS A 1 223 ? 9.756 -8.055 24.989 1.00 72.69 223 LYS A O 1
ATOM 1813 N N . HIS A 1 224 ? 8.789 -7.334 23.093 1.00 64.12 224 HIS A N 1
ATOM 1814 C CA . HIS A 1 224 ? 10.046 -7.041 22.396 1.00 64.12 224 HIS A CA 1
ATOM 1815 C C . HIS A 1 224 ? 10.895 -5.996 23.148 1.00 64.12 224 HIS A C 1
ATOM 1817 O O . HIS A 1 224 ? 12.103 -6.173 23.340 1.00 64.12 224 HIS A O 1
ATOM 1823 N N . ASN A 1 225 ? 10.252 -4.944 23.663 1.00 58.41 225 ASN A N 1
ATOM 1824 C CA . ASN A 1 225 ? 10.911 -3.897 24.446 1.00 58.41 225 ASN A CA 1
ATOM 1825 C C . ASN A 1 225 ? 11.393 -4.377 25.828 1.00 58.41 225 ASN A C 1
ATOM 1827 O O . ASN A 1 225 ? 12.438 -3.927 26.303 1.00 58.41 225 ASN A O 1
ATOM 1831 N N . MET A 1 226 ? 10.675 -5.303 26.471 1.00 58.38 226 MET A N 1
ATOM 1832 C CA . MET A 1 226 ? 11.092 -5.899 27.747 1.00 58.38 226 MET A CA 1
ATOM 1833 C C . MET A 1 226 ? 12.269 -6.870 27.568 1.00 58.38 226 MET A C 1
ATOM 1835 O O . MET A 1 226 ? 13.248 -6.766 28.305 1.00 58.38 226 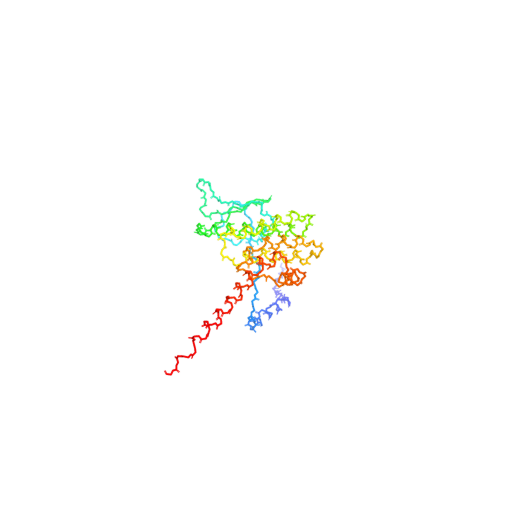MET A O 1
ATOM 1839 N N . VAL A 1 227 ? 12.239 -7.741 26.551 1.00 52.56 227 VAL A N 1
ATOM 1840 C CA . VAL A 1 227 ? 13.350 -8.666 26.239 1.00 52.56 227 VAL A CA 1
ATOM 1841 C C . VAL A 1 227 ? 14.629 -7.897 25.888 1.00 52.56 227 VAL A C 1
ATOM 1843 O O . VAL A 1 227 ? 15.705 -8.216 26.396 1.00 52.56 227 VAL A O 1
ATOM 1846 N N . SER A 1 228 ? 14.509 -6.815 25.113 1.00 48.28 228 SER A N 1
ATOM 1847 C CA . SER A 1 228 ? 15.643 -5.944 24.765 1.00 48.28 228 SER A CA 1
ATOM 1848 C C . SER A 1 228 ? 16.321 -5.320 25.997 1.00 48.28 228 SER A C 1
ATOM 1850 O O . SER A 1 228 ? 17.543 -5.176 26.029 1.00 48.28 228 SER A O 1
ATOM 1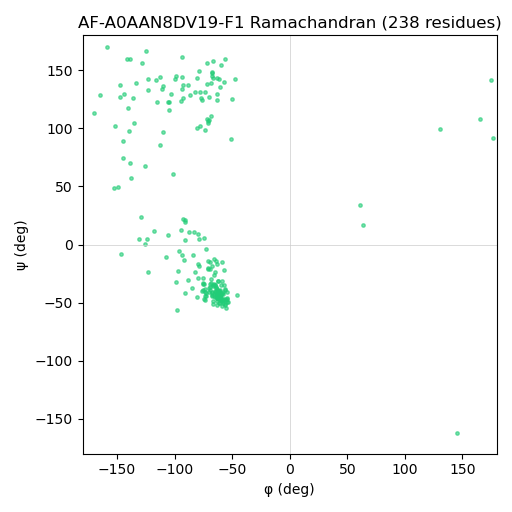852 N N . ARG A 1 229 ? 15.552 -4.983 27.046 1.00 45.09 229 ARG A N 1
ATOM 1853 C CA . ARG A 1 229 ? 16.089 -4.428 28.306 1.00 45.09 229 ARG A CA 1
ATOM 1854 C C . ARG A 1 229 ? 16.764 -5.467 29.203 1.00 45.09 229 ARG A C 1
ATOM 1856 O O . ARG A 1 229 ? 17.683 -5.102 29.938 1.00 45.09 229 ARG A O 1
ATOM 1863 N N . LEU A 1 230 ? 16.341 -6.730 29.139 1.00 47.47 230 LEU A N 1
ATOM 1864 C CA . LEU A 1 230 ? 16.966 -7.827 29.887 1.00 47.47 230 LEU A CA 1
ATOM 1865 C C . LEU A 1 230 ? 18.321 -8.212 29.275 1.00 47.47 230 LEU A C 1
ATOM 1867 O O . LEU A 1 230 ? 19.315 -8.289 29.994 1.00 47.47 230 LEU A O 1
ATOM 1871 N N . ASN A 1 231 ? 18.405 -8.317 27.945 1.00 46.69 231 ASN A N 1
ATOM 1872 C CA . ASN A 1 231 ? 19.670 -8.621 27.261 1.00 46.69 231 ASN A CA 1
ATOM 1873 C C . ASN A 1 231 ? 20.717 -7.494 27.404 1.00 46.69 231 ASN A C 1
ATOM 1875 O O . ASN A 1 231 ? 21.917 -7.762 27.403 1.00 46.69 231 ASN A O 1
ATOM 1879 N N . GLY A 1 232 ? 20.285 -6.242 27.602 1.00 42.97 232 GLY A N 1
ATOM 1880 C CA . GLY A 1 232 ? 21.175 -5.100 27.850 1.00 42.97 232 GLY A CA 1
ATOM 1881 C C . GLY A 1 232 ? 21.901 -5.107 29.206 1.00 42.97 232 GLY A C 1
ATOM 1882 O O . GLY A 1 232 ? 22.867 -4.362 29.365 1.00 42.97 232 GLY A O 1
ATOM 1883 N N . HIS A 1 233 ? 21.478 -5.932 30.172 1.00 42.69 233 HIS A N 1
ATOM 1884 C CA . HIS A 1 233 ? 22.101 -5.999 31.504 1.00 42.69 233 HIS A CA 1
ATOM 1885 C C . HIS A 1 233 ? 23.214 -7.053 31.622 1.00 42.69 233 HIS A C 1
ATOM 1887 O O . HIS A 1 233 ? 24.013 -6.987 32.549 1.00 42.69 233 HIS A O 1
ATOM 1893 N N . SER A 1 234 ? 23.349 -7.971 30.662 1.00 40.00 234 SER A N 1
ATOM 1894 C CA . SER A 1 234 ? 24.304 -9.088 30.757 1.00 40.00 234 SER A CA 1
ATOM 1895 C C . SER A 1 234 ? 25.751 -8.746 30.343 1.00 40.00 234 SER A C 1
ATOM 1897 O O . SER A 1 234 ? 26.560 -9.653 30.164 1.00 40.00 234 SER A O 1
ATOM 1899 N N . SER A 1 235 ? 26.093 -7.463 30.154 1.00 40.94 235 SER A N 1
ATOM 1900 C CA . SER A 1 235 ? 27.382 -7.033 29.571 1.00 40.94 235 SER A CA 1
ATOM 1901 C C . SER A 1 235 ? 28.150 -5.977 30.389 1.00 40.94 235 SER A C 1
ATOM 1903 O O . SER A 1 235 ? 28.962 -5.239 29.820 1.00 40.94 235 SER A O 1
ATOM 1905 N N . ARG A 1 236 ? 27.916 -5.866 31.706 1.00 39.62 236 ARG A N 1
ATOM 1906 C CA . ARG A 1 236 ? 28.712 -4.974 32.583 1.00 39.62 236 ARG A CA 1
ATOM 1907 C C . ARG A 1 236 ? 29.399 -5.643 33.776 1.00 39.62 236 ARG A C 1
ATOM 1909 O O . ARG A 1 236 ? 30.460 -5.160 34.154 1.00 39.62 236 ARG A O 1
ATOM 1916 N N . ASP A 1 237 ? 28.917 -6.786 34.255 1.00 38.09 237 ASP A N 1
ATOM 1917 C CA . ASP A 1 237 ? 29.489 -7.466 35.429 1.00 38.09 237 ASP A CA 1
ATOM 1918 C C . ASP A 1 237 ? 30.382 -8.658 35.043 1.00 38.09 237 ASP A C 1
ATOM 1920 O O . ASP A 1 237 ? 30.119 -9.808 35.383 1.00 38.09 237 ASP A O 1
ATOM 1924 N N . ALA A 1 238 ? 31.451 -8.372 34.291 1.00 40.03 238 ALA A N 1
ATOM 1925 C CA . ALA A 1 238 ? 32.498 -9.343 33.946 1.00 40.03 238 ALA A CA 1
ATOM 1926 C C . ALA A 1 238 ? 33.882 -8.677 33.780 1.00 40.03 238 ALA A C 1
ATOM 1928 O O . ALA A 1 238 ? 34.572 -8.873 32.778 1.00 40.03 238 ALA A O 1
ATOM 1929 N N . ARG A 1 239 ? 34.277 -7.852 34.761 1.00 37.66 239 ARG A N 1
ATOM 1930 C CA . ARG A 1 239 ? 35.675 -7.442 34.993 1.00 37.66 239 ARG A CA 1
ATOM 1931 C C . ARG A 1 239 ? 35.962 -7.289 36.488 1.00 37.66 239 ARG A C 1
ATOM 1933 O O . ARG A 1 239 ? 35.859 -6.188 37.027 1.00 37.66 239 ARG A O 1
ATOM 1940 N N . VAL A 1 240 ? 36.372 -8.395 37.099 1.00 37.09 240 VAL A N 1
ATOM 1941 C CA . VAL A 1 240 ? 37.312 -8.458 38.227 1.00 37.09 240 VAL A CA 1
ATOM 1942 C C . VAL A 1 240 ? 38.325 -9.536 37.862 1.00 37.09 240 VAL A C 1
ATOM 1944 O O . VAL A 1 240 ? 37.855 -10.586 37.370 1.00 37.09 240 VAL A O 1
#

Secondary stru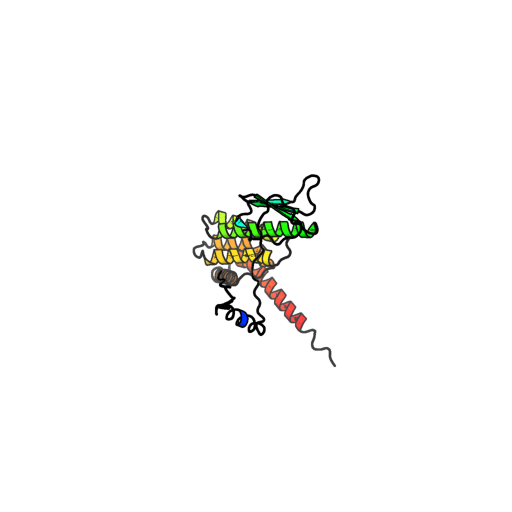cture (DSSP, 8-state):
---------------TTTTTHHHHTTS-SS----------------SS---SS---SSPPPTTT--EEEE--STTPPTTEEEEEETTEEEEEE-SSHHHHHHHHHHHHHHHHHHHHHHHHTS-S-HHHHHHHHHHHHHHHHT-----THHHHHHHHHHHHHHHH-TT--HHHHHHHHHHHHHHHTTSPPPHHHHHHHHHHHHH-TTSHIIIIIIHHHHHHHHHHHHHHHHHTTTTSS---

Foldseek 3Di:
DDDDDDDDDDDDDPDPPPPPVVVVPPPPPDDDDDDDDDDDQADDDDDDDDPPDDRHHHGDDLQQFPDKDDDDDPPPDPLWIWTDGPVGIDIDHDPHVVVSVQVRLVSVLVSLLVVLLVDLVDDPDLVVNLVSLLVLQVSLVPRPDPDPCSLQSSLVSVLVSCVVCVPDDPVSLLSNLVSSLVSLQPDDHDPSVVVSVVVCCVVCVPDVCNVPRVVNSVVVVVVVVVVVVVVVVPPDPPDD

Mean predicted aligned error: 15.3 Å

pLDDT: mean 74.03, std 24.45, range [27.36, 97.5]

Sequence (240 aa):
MKSKQNRMRKGRRRTKWSKRNERQSKEDVRGKKGYGGSQSLHALVQDVVSMPTGYMETSLSYSSIEDLQLLSWDNAPKYCVQLSFPGGTVLLQAANSYLRDQWFHSLQWKKKIYKYRKVLNNPSRWDVVLKEIRALVDMALSSPLQDESIHQAPLHIISTLLAENSNLSTQDHENIIVAIAPLLENNHPPPDLCEFFCKHCRERPRSMVVIEVFTPVVQRILKHNMVSRLNGHSSRDARV

Radius of gyration: 29.04 Å; Cα contacts (8 Å, |Δi|>4): 179; chains: 1; bounding box: 69×73×92 Å

InterPro domains:
  IPR052813 C-Maf-inducing protein [PTHR25480] (45-229)
  IPR056429 C-Maf-inducing protein, PH domain [PF23066] (50-120)

Nearest PDB structures (foldseek):
  7udo-assembly1_A  TM=4.079E-01  e=4.127E+00  synthetic construct
  7d4i-assembly1_AE  TM=5.572E-01  e=6.375E+00  Saccharomyces cerevisiae S288C
  5yvg-assembly1_A  TM=3.595E-01  e=4.858E+00  Homo sapiens